Protein AF-A0AA51MJL5-F1 (afdb_monomer_lite)

Foldseek 3Di:
DPDWCFLVNLQVVCVVVVHDSDQPCQQQEVLQLVLQCVLAPVPPPDDDSVVCVVVRHPPVNHQYADDDHWDWDDDPQFKIKIAQHQQCCQEPVVNRHPHHRTSAHIWMDGPVHRDIGGDDGDHCVVGPSSVVVVCVLQVPVPLPPCPLFDPVLCVLQVVCSNVLVLLSNLLSLQVVLQVLLCVLQVPPDPDHALRSLCCCLNPPHPSFPDDNVVSVVSSCVRNVLCVPPVVVSPPVPDRDDPVRSVVSNVVSRVSSVVSNPTDD

Secondary structure (DSSP, 8-state):
-PPP-BHHHHHHHHHHTT--SS-TTTTTBHHHHHHHHHHHTTTSTT--HHHHHHHHS-GGG-B---SSPPEEEEETTTEEEEES--TTHHHH-TTS-SSTTB-EEEEEEETTEEEEEEEEE--GGG-HHHHHHHHHHHS-S----GGGS-HHHHHHHHHHHHTT-HHHHHHHHHHHHHHHHHHHHT--S---HHHHHHHHHSTT--S----HHHHHHHHHHHHHHIIIIIHHHHSSSSPPPHHHHHHHHHHHHHHHHHHHHS--

Structure (mmCIF, N/CA/C/O backbone):
data_AF-A0AA51MJL5-F1
#
_entry.id   AF-A0AA51MJL5-F1
#
loop_
_atom_site.group_PDB
_atom_site.id
_atom_site.type_symbol
_atom_site.label_atom_id
_atom_site.label_alt_id
_atom_site.label_comp_id
_atom_site.label_asym_id
_atom_site.label_entity_id
_atom_site.label_seq_id
_atom_site.pdbx_PDB_ins_code
_atom_site.Cartn_x
_atom_site.Cartn_y
_atom_site.Cartn_z
_atom_site.occupancy
_atom_site.B_iso_or_equiv
_atom_site.auth_seq_id
_atom_site.auth_comp_id
_atom_site.auth_asym_id
_atom_site.auth_atom_id
_atom_site.pdbx_PDB_model_num
ATOM 1 N N . MET A 1 1 ? 16.034 15.561 -30.419 1.00 50.50 1 MET A N 1
ATOM 2 C CA . MET A 1 1 ? 16.783 14.301 -30.245 1.00 50.50 1 MET A CA 1
ATOM 3 C C . MET A 1 1 ? 16.788 14.037 -28.760 1.00 50.50 1 MET A C 1
ATOM 5 O O . MET A 1 1 ? 17.249 14.911 -28.041 1.00 50.50 1 MET A O 1
ATOM 9 N N . ASP A 1 2 ? 16.203 12.931 -28.308 1.00 62.38 2 ASP A N 1
ATOM 10 C CA . ASP A 1 2 ? 16.299 12.555 -26.896 1.00 62.38 2 ASP A CA 1
ATOM 11 C C . ASP A 1 2 ? 17.759 12.232 -26.568 1.00 62.38 2 ASP A C 1
ATOM 13 O O . ASP A 1 2 ? 18.422 11.514 -27.325 1.00 62.38 2 ASP A O 1
ATOM 17 N N . ASP A 1 3 ? 18.261 12.776 -25.461 1.00 81.50 3 ASP A N 1
ATOM 18 C CA . ASP A 1 3 ? 19.619 12.504 -25.004 1.00 81.50 3 ASP A CA 1
ATOM 19 C C . ASP A 1 3 ? 19.789 11.011 -24.712 1.00 81.50 3 ASP A C 1
ATOM 21 O O . ASP A 1 3 ? 18.930 10.361 -24.107 1.00 81.50 3 ASP A O 1
ATOM 25 N N . LYS A 1 4 ? 20.926 10.455 -25.141 1.00 91.50 4 LYS A N 1
ATOM 26 C CA . LYS A 1 4 ? 21.270 9.060 -24.862 1.00 91.50 4 LYS A CA 1
ATOM 27 C C . LYS A 1 4 ? 21.335 8.851 -23.351 1.00 91.50 4 LYS A C 1
ATOM 29 O O . LYS A 1 4 ? 22.059 9.556 -22.654 1.00 91.50 4 LYS A O 1
ATOM 34 N N . ILE A 1 5 ? 20.622 7.843 -22.857 1.00 95.31 5 ILE A N 1
ATOM 35 C CA . ILE A 1 5 ? 20.675 7.450 -21.446 1.00 95.31 5 ILE A CA 1
ATOM 36 C C . ILE A 1 5 ? 21.540 6.196 -21.342 1.00 95.31 5 ILE A C 1
ATOM 38 O O . ILE A 1 5 ? 21.055 5.088 -21.571 1.00 95.31 5 ILE A O 1
ATOM 42 N N . ASP A 1 6 ? 22.826 6.381 -21.053 1.00 95.62 6 ASP A N 1
ATOM 43 C CA . ASP A 1 6 ? 23.726 5.291 -20.670 1.00 95.62 6 ASP A CA 1
ATOM 44 C C . ASP A 1 6 ? 23.588 4.939 -19.177 1.00 95.62 6 ASP A C 1
ATOM 46 O O . ASP A 1 6 ? 22.805 5.562 -18.457 1.00 95.62 6 ASP A O 1
ATOM 50 N N . LEU A 1 7 ? 24.335 3.941 -18.697 1.00 95.50 7 LEU A N 1
ATOM 51 C CA . LEU A 1 7 ? 24.283 3.505 -17.296 1.00 95.50 7 LEU A CA 1
ATOM 52 C C . LEU A 1 7 ? 24.584 4.636 -16.296 1.00 95.50 7 LEU A C 1
ATOM 54 O O . LEU A 1 7 ? 23.899 4.755 -15.279 1.00 95.50 7 LEU A O 1
ATOM 58 N N . ASN A 1 8 ? 25.576 5.482 -16.579 1.00 96.62 8 ASN A N 1
ATOM 59 C CA . ASN A 1 8 ? 25.950 6.578 -15.685 1.00 96.62 8 ASN A CA 1
ATOM 60 C C . ASN A 1 8 ? 24.827 7.613 -15.614 1.00 96.62 8 ASN A C 1
ATOM 62 O O . ASN A 1 8 ? 24.416 8.014 -14.522 1.00 96.62 8 ASN A O 1
ATOM 66 N N . LYS A 1 9 ? 24.281 7.995 -16.775 1.00 97.38 9 LYS A N 1
ATOM 67 C CA . LYS A 1 9 ? 23.165 8.935 -16.852 1.00 97.38 9 LYS A CA 1
ATOM 68 C C . LYS A 1 9 ? 21.909 8.368 -16.200 1.00 97.38 9 LYS A C 1
ATOM 70 O O . LYS A 1 9 ? 21.181 9.095 -15.529 1.00 97.38 9 LYS A O 1
ATOM 75 N N . TYR A 1 10 ? 21.673 7.068 -16.350 1.00 97.38 10 TYR A N 1
ATOM 76 C CA . TYR A 1 10 ? 20.573 6.359 -15.706 1.00 97.38 10 TYR A CA 1
ATOM 77 C C . TYR A 1 10 ? 20.642 6.475 -14.181 1.00 97.38 10 TYR A C 1
ATOM 79 O O . TYR A 1 10 ? 19.692 6.921 -13.542 1.00 97.38 10 TYR A O 1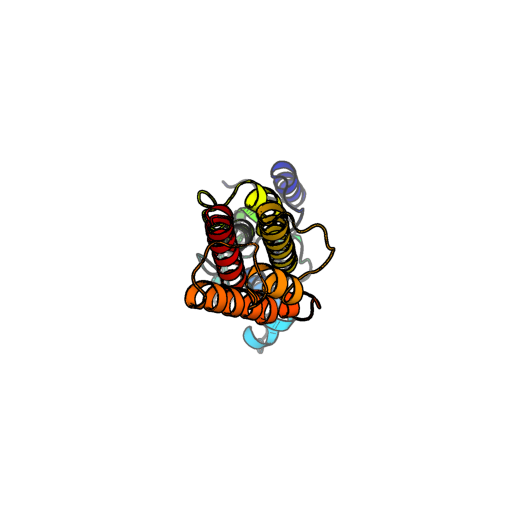
ATOM 87 N N . GLN A 1 11 ? 21.800 6.146 -13.604 1.00 97.25 11 GLN A N 1
ATOM 88 C CA . GLN A 1 11 ? 22.028 6.221 -12.162 1.00 97.25 11 GLN A CA 1
ATOM 89 C C . GLN A 1 11 ? 21.986 7.661 -11.636 1.00 97.25 11 GLN A C 1
ATOM 91 O O . GLN A 1 11 ? 21.524 7.894 -10.517 1.00 97.25 11 GLN A O 1
ATOM 96 N N . GLU A 1 12 ? 22.438 8.636 -12.431 1.00 97.62 12 GLU A N 1
ATOM 97 C CA . GLU A 1 12 ? 22.302 10.059 -12.111 1.00 97.62 12 GLU A CA 1
ATOM 98 C C . GLU A 1 12 ? 20.823 10.463 -12.009 1.00 97.62 12 GLU A C 1
ATOM 100 O O . GLU A 1 12 ? 20.434 11.099 -11.030 1.00 97.62 12 GLU A O 1
ATOM 105 N N . ILE A 1 13 ? 19.978 10.038 -12.960 1.00 97.31 13 ILE A N 1
ATOM 106 C CA . ILE A 1 13 ? 18.527 10.287 -12.916 1.00 97.31 13 ILE A CA 1
ATOM 107 C C . ILE A 1 13 ? 17.913 9.682 -11.648 1.00 97.31 13 ILE A C 1
ATOM 109 O O . ILE A 1 13 ? 17.133 10.366 -10.979 1.00 97.31 13 ILE A O 1
ATOM 113 N N . SER A 1 14 ? 18.267 8.439 -11.295 1.00 97.12 14 SER A N 1
ATOM 114 C CA . SER A 1 14 ? 17.807 7.813 -10.050 1.00 97.12 14 SER A CA 1
ATOM 115 C C . SER A 1 14 ? 18.196 8.636 -8.826 1.00 97.12 14 SER A C 1
ATOM 117 O O . SER A 1 14 ? 17.336 8.988 -8.020 1.00 97.12 14 SER A O 1
ATOM 119 N N . ARG A 1 15 ? 19.475 9.010 -8.713 1.00 97.50 15 ARG A N 1
ATOM 120 C CA . ARG A 1 15 ? 20.001 9.763 -7.567 1.00 97.50 15 ARG A CA 1
ATOM 121 C C . ARG A 1 15 ? 19.330 11.125 -7.420 1.00 97.50 15 ARG A C 1
ATOM 123 O O . ARG A 1 15 ? 18.864 11.452 -6.333 1.00 97.50 15 ARG A O 1
ATOM 130 N N . THR A 1 16 ? 19.232 11.889 -8.506 1.00 97.50 16 THR A N 1
ATOM 131 C CA . THR A 1 16 ? 18.625 13.229 -8.501 1.00 97.50 16 THR A CA 1
ATOM 132 C C . THR A 1 16 ? 17.145 13.191 -8.127 1.00 97.50 16 THR A C 1
ATOM 134 O O . THR A 1 16 ? 16.645 14.122 -7.502 1.00 97.50 16 THR A O 1
ATOM 137 N N . LYS A 1 17 ? 16.433 12.110 -8.468 1.00 96.12 17 LYS A N 1
ATOM 138 C CA . LYS A 1 17 ? 15.015 11.934 -8.123 1.00 96.12 17 LYS A CA 1
ATOM 139 C C . LYS A 1 17 ? 14.779 11.229 -6.780 1.00 96.12 17 LYS A C 1
ATOM 141 O O . LYS A 1 17 ? 13.623 11.002 -6.437 1.00 96.12 17 LYS A O 1
ATOM 146 N N . GLY A 1 18 ? 15.827 10.849 -6.043 1.00 94.75 18 GLY A N 1
ATOM 147 C CA . GLY A 1 18 ? 15.688 10.058 -4.813 1.00 94.75 18 GLY A CA 1
ATOM 148 C C . GLY A 1 18 ? 15.082 8.668 -5.051 1.00 94.75 18 GLY A C 1
ATOM 149 O O . GLY A 1 18 ? 14.357 8.151 -4.207 1.00 94.75 18 GLY A O 1
ATOM 150 N N . LEU A 1 19 ? 15.331 8.086 -6.223 1.00 95.56 19 LEU A N 1
ATOM 151 C CA . LEU A 1 19 ? 14.813 6.788 -6.650 1.00 95.56 19 LEU A CA 1
ATOM 152 C C . LEU A 1 19 ? 15.873 5.686 -6.496 1.00 95.56 19 LEU A C 1
ATOM 154 O O . LEU A 1 19 ? 17.072 5.981 -6.505 1.00 95.56 19 LEU A O 1
ATOM 158 N N . PRO A 1 20 ? 15.463 4.405 -6.410 1.00 95.88 20 PRO A N 1
ATOM 159 C CA . PRO A 1 20 ? 16.407 3.292 -6.421 1.00 95.88 20 PRO A CA 1
ATOM 160 C C . PRO A 1 20 ? 17.226 3.249 -7.72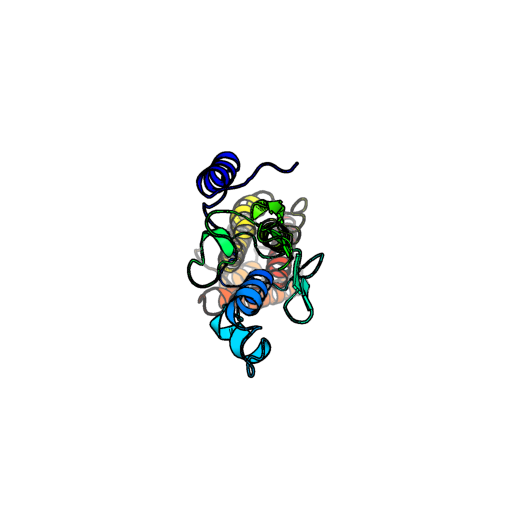7 1.00 95.88 20 PRO A C 1
ATOM 162 O O . PRO A 1 20 ? 16.783 3.755 -8.764 1.00 95.88 20 PRO A O 1
ATOM 165 N N . PRO A 1 21 ? 18.423 2.632 -7.706 1.00 96.19 21 PRO A N 1
ATOM 166 C CA . PRO A 1 21 ? 19.303 2.552 -8.877 1.00 96.19 21 PRO A CA 1
ATOM 167 C C . PRO A 1 21 ? 18.751 1.662 -10.004 1.00 96.19 21 PRO A C 1
ATOM 169 O O . PRO A 1 21 ? 19.213 1.769 -11.136 1.00 96.19 21 PRO A O 1
ATOM 172 N N . ILE A 1 22 ? 17.780 0.802 -9.688 1.00 96.94 22 ILE A N 1
ATOM 173 C CA . ILE A 1 22 ? 17.056 -0.085 -10.607 1.00 96.94 22 ILE A CA 1
ATOM 174 C C . ILE A 1 22 ? 15.560 -0.052 -10.279 1.00 96.94 22 ILE A C 1
ATOM 176 O O . ILE A 1 22 ? 15.168 0.291 -9.160 1.00 96.94 22 ILE A O 1
ATOM 180 N N . CYS A 1 23 ? 14.721 -0.433 -11.235 1.00 97.38 23 CYS A N 1
ATOM 181 C CA . CYS A 1 23 ? 13.279 -0.456 -11.086 1.00 97.38 23 CYS A CA 1
ATOM 182 C C . CYS A 1 23 ? 12.868 -1.462 -9.996 1.00 97.38 23 CYS A C 1
ATOM 184 O O . CYS A 1 23 ? 13.191 -2.647 -10.095 1.00 97.38 23 CYS A O 1
ATOM 186 N N . PRO A 1 24 ? 12.094 -1.048 -8.977 1.00 95.69 24 PRO A N 1
ATOM 187 C CA . PRO A 1 24 ? 11.735 -1.928 -7.863 1.00 95.69 24 PRO A CA 1
ATOM 188 C C . PRO A 1 24 ? 10.722 -3.016 -8.244 1.00 95.69 24 PRO A C 1
ATOM 190 O O . PRO A 1 24 ? 10.506 -3.943 -7.473 1.00 95.69 24 PRO A O 1
ATOM 193 N N . ILE A 1 25 ? 10.099 -2.910 -9.423 1.00 96.12 25 ILE A N 1
ATOM 194 C CA . ILE A 1 25 ? 9.116 -3.882 -9.920 1.00 96.12 25 ILE A CA 1
ATOM 195 C C . ILE A 1 25 ? 9.674 -4.829 -10.983 1.00 96.12 25 ILE A C 1
ATOM 197 O O . ILE A 1 25 ? 8.925 -5.549 -11.640 1.00 96.12 25 ILE A O 1
ATOM 201 N N . ARG A 1 26 ? 10.993 -4.817 -11.187 1.00 95.12 26 ARG A N 1
ATOM 202 C CA . ARG A 1 26 ? 11.677 -5.519 -12.280 1.00 95.12 26 ARG A CA 1
ATOM 203 C C . ARG A 1 26 ? 11.372 -7.020 -12.331 1.00 95.12 26 ARG A C 1
ATOM 205 O O . ARG A 1 26 ? 11.176 -7.564 -13.420 1.00 95.12 26 ARG A O 1
ATOM 212 N N . ASP A 1 27 ? 11.292 -7.667 -11.173 1.00 93.56 27 ASP A N 1
ATOM 213 C CA . ASP A 1 27 ? 11.139 -9.123 -11.064 1.00 93.56 27 ASP A CA 1
ATOM 214 C C . ASP A 1 27 ? 9.687 -9.600 -11.152 1.00 93.56 27 ASP A C 1
ATOM 216 O O . ASP A 1 27 ? 9.431 -10.797 -11.157 1.00 93.56 27 ASP A O 1
ATOM 220 N N . PHE A 1 28 ? 8.726 -8.683 -11.254 1.00 95.25 28 PHE A N 1
ATOM 221 C CA . PHE A 1 28 ? 7.301 -9.002 -11.386 1.00 95.25 28 PHE A CA 1
ATOM 222 C C . PHE A 1 28 ? 6.586 -8.142 -12.443 1.00 95.25 28 PHE A C 1
ATOM 224 O O . PHE A 1 28 ? 5.362 -8.151 -12.541 1.00 95.25 28 PHE A O 1
ATOM 231 N N . CYS A 1 29 ? 7.336 -7.416 -13.279 1.00 96.88 29 CYS A N 1
ATOM 232 C CA . CYS A 1 29 ? 6.798 -6.571 -14.345 1.00 96.88 29 CYS A CA 1
ATOM 233 C C . CYS A 1 29 ? 6.641 -7.342 -15.663 1.00 96.88 29 CYS A C 1
ATOM 235 O O . CYS A 1 29 ? 7.620 -7.787 -16.274 1.00 96.88 29 CYS A O 1
ATOM 237 N N . GLN A 1 30 ? 5.406 -7.425 -16.162 1.00 96.00 30 GLN A N 1
ATOM 238 C CA . GLN A 1 30 ? 5.091 -8.141 -17.396 1.00 96.00 30 GLN A CA 1
ATOM 239 C C . GLN A 1 30 ? 5.790 -7.553 -18.632 1.00 96.00 30 GLN A C 1
ATOM 241 O O . GLN A 1 30 ? 6.267 -8.309 -19.479 1.00 96.00 30 GLN A O 1
ATOM 246 N N . ARG A 1 31 ? 5.920 -6.222 -18.739 1.00 96.56 31 ARG A N 1
ATOM 247 C CA . ARG A 1 31 ? 6.615 -5.574 -19.869 1.00 96.56 31 ARG A CA 1
ATOM 248 C C . ARG A 1 31 ? 8.080 -6.000 -19.957 1.00 96.56 31 ARG A C 1
ATOM 250 O O . ARG A 1 31 ? 8.577 -6.275 -21.051 1.00 96.56 31 ARG A O 1
ATOM 257 N N . ARG A 1 32 ? 8.776 -6.106 -18.816 1.00 95.81 32 ARG A N 1
ATOM 258 C CA . ARG A 1 32 ? 10.144 -6.649 -18.783 1.00 95.81 32 ARG A CA 1
ATOM 259 C C . ARG A 1 32 ? 10.160 -8.105 -19.231 1.00 95.81 32 ARG A C 1
ATOM 261 O O . ARG A 1 32 ? 10.969 -8.441 -20.090 1.00 95.81 32 ARG A O 1
ATOM 268 N N . ALA A 1 33 ? 9.249 -8.935 -18.720 1.00 95.06 33 ALA A N 1
ATOM 269 C CA . ALA A 1 33 ? 9.143 -10.334 -19.133 1.00 95.06 33 ALA A CA 1
ATOM 270 C C . ALA A 1 33 ? 8.934 -10.475 -20.651 1.00 95.06 33 ALA A C 1
ATOM 272 O O . ALA A 1 33 ? 9.626 -11.261 -21.292 1.00 95.06 33 ALA A O 1
ATOM 273 N N . LYS A 1 34 ? 8.033 -9.685 -21.252 1.00 94.50 34 LYS A N 1
ATOM 274 C CA . LYS A 1 34 ? 7.824 -9.664 -22.711 1.00 94.50 34 LYS A CA 1
ATOM 275 C C . LYS A 1 34 ? 9.071 -9.207 -23.463 1.00 94.50 34 LYS A C 1
ATOM 277 O O . LYS A 1 34 ? 9.450 -9.832 -24.447 1.00 94.50 34 LYS A O 1
ATOM 282 N N . THR A 1 35 ? 9.738 -8.160 -22.979 1.00 94.56 35 THR A N 1
ATOM 283 C CA . THR A 1 35 ? 10.979 -7.660 -23.590 1.00 94.56 35 THR A CA 1
ATOM 284 C C . THR A 1 35 ? 12.062 -8.747 -23.590 1.00 94.56 35 THR A C 1
ATOM 286 O O . THR A 1 35 ? 12.618 -9.051 -24.642 1.00 94.56 35 THR A O 1
ATOM 289 N N . LEU A 1 36 ? 12.294 -9.408 -22.447 1.00 92.88 36 LEU A N 1
ATOM 290 C CA . LEU A 1 36 ? 13.214 -10.547 -22.329 1.00 92.88 36 LEU A CA 1
ATOM 291 C C . LEU A 1 36 ? 12.820 -11.697 -23.257 1.00 92.88 36 LEU A C 1
ATOM 293 O O . LEU A 1 36 ? 13.671 -12.253 -23.953 1.00 92.88 36 LEU A O 1
ATOM 297 N N . PHE A 1 37 ? 11.527 -12.035 -23.296 1.00 91.88 37 PHE A N 1
ATOM 298 C CA . PHE A 1 37 ? 11.003 -13.067 -24.180 1.00 91.88 37 PHE A CA 1
ATOM 299 C C . PHE A 1 37 ? 11.333 -12.773 -25.644 1.00 91.88 37 PHE A C 1
ATOM 301 O O . PHE A 1 37 ? 11.890 -13.619 -26.342 1.00 91.88 37 PHE A O 1
ATOM 308 N N . HIS A 1 38 ? 11.055 -11.560 -26.110 1.00 89.50 38 HIS A N 1
ATOM 309 C CA . HIS A 1 38 ? 11.259 -11.217 -27.509 1.00 89.50 38 HIS A CA 1
ATOM 310 C C . HIS A 1 38 ? 12.727 -11.036 -27.891 1.00 89.50 38 HIS A C 1
ATOM 312 O O . HIS A 1 38 ? 13.108 -11.454 -28.981 1.00 89.50 38 HIS A O 1
ATOM 318 N N . PHE A 1 39 ? 13.563 -10.493 -27.005 1.00 88.81 39 PHE A N 1
ATOM 319 C CA . PHE A 1 39 ? 14.989 -10.311 -27.296 1.00 88.81 39 PHE A CA 1
ATOM 320 C C . PHE A 1 39 ? 15.772 -11.630 -27.294 1.00 88.81 39 PHE A C 1
ATOM 322 O O . PHE A 1 39 ? 16.806 -11.732 -27.947 1.00 88.81 39 PHE A O 1
ATOM 329 N N . THR A 1 40 ? 15.259 -12.657 -26.615 1.00 82.94 40 THR A N 1
ATOM 330 C CA . THR A 1 40 ? 15.995 -13.912 -26.391 1.00 82.94 40 THR A CA 1
ATOM 331 C C . THR A 1 40 ? 15.378 -15.097 -27.117 1.00 82.94 40 THR A C 1
ATOM 333 O O . THR A 1 40 ? 16.059 -15.897 -27.754 1.00 82.94 40 THR A O 1
ATOM 336 N N . TYR A 1 41 ? 14.064 -15.244 -26.984 1.00 76.38 41 TYR A N 1
ATOM 337 C CA . TYR A 1 41 ? 13.372 -16.511 -27.178 1.00 76.38 41 TYR A CA 1
ATOM 338 C C . TYR A 1 41 ? 12.504 -16.517 -28.438 1.00 76.38 41 TYR A C 1
ATOM 340 O O . TYR A 1 41 ? 12.313 -17.586 -29.019 1.00 76.38 41 TYR A O 1
ATOM 348 N N . ALA A 1 42 ? 12.041 -15.353 -28.911 1.00 66.38 42 ALA A N 1
ATOM 349 C CA . ALA A 1 42 ? 11.138 -15.243 -30.064 1.00 66.38 42 ALA A CA 1
ATOM 350 C C . ALA A 1 42 ? 11.724 -15.752 -31.395 1.00 66.38 42 ALA A C 1
ATOM 352 O O . ALA A 1 42 ? 10.984 -15.975 -32.349 1.00 66.38 42 ALA A O 1
ATOM 353 N N . HIS A 1 43 ? 13.040 -15.961 -31.480 1.00 66.19 43 HIS A N 1
ATOM 354 C CA . HIS A 1 43 ? 13.694 -16.525 -32.666 1.00 66.19 43 HIS A CA 1
ATOM 355 C C . HIS A 1 43 ? 13.852 -18.051 -32.628 1.00 66.19 43 HIS A C 1
ATOM 357 O O . HIS A 1 43 ? 14.295 -18.650 -33.609 1.00 66.19 43 HIS A O 1
ATOM 363 N N . THR A 1 44 ? 13.493 -18.694 -31.519 1.00 68.00 44 THR A N 1
ATOM 364 C CA . THR A 1 44 ? 13.555 -20.153 -31.382 1.00 68.00 44 THR A CA 1
ATOM 365 C C . THR A 1 44 ? 12.187 -20.767 -31.686 1.00 68.00 44 THR A C 1
ATOM 367 O O . THR A 1 44 ? 11.150 -20.225 -31.314 1.00 68.00 44 THR A O 1
ATOM 370 N N . LYS A 1 45 ? 12.171 -21.897 -32.402 1.00 59.03 45 LYS A N 1
ATOM 371 C CA . LYS A 1 45 ? 10.965 -22.431 -33.062 1.00 59.03 45 LYS A CA 1
ATOM 372 C C . LYS A 1 45 ? 9.846 -22.934 -32.128 1.00 59.03 45 LYS A C 1
ATOM 374 O O . LYS A 1 45 ? 8.782 -23.244 -32.642 1.00 59.03 45 LYS A O 1
ATOM 379 N N . ASN A 1 46 ? 10.056 -22.994 -30.808 1.00 62.50 46 ASN A N 1
ATOM 380 C CA . ASN A 1 46 ? 9.160 -23.684 -29.864 1.00 62.50 46 ASN A CA 1
ATOM 381 C C . ASN A 1 46 ? 8.798 -22.885 -28.599 1.00 62.50 46 ASN A C 1
ATOM 383 O O . ASN A 1 46 ? 8.344 -23.473 -27.623 1.00 62.50 46 ASN A O 1
ATOM 387 N N . ASN A 1 47 ? 8.994 -21.566 -28.572 1.00 70.44 47 ASN A N 1
ATOM 388 C CA . ASN A 1 47 ? 8.803 -20.821 -27.329 1.00 70.44 47 ASN A CA 1
ATOM 389 C C . ASN A 1 47 ? 7.425 -20.164 -27.241 1.00 70.44 47 ASN A C 1
ATOM 391 O O . ASN A 1 47 ? 7.095 -19.259 -28.004 1.00 70.44 47 ASN A O 1
ATOM 395 N N . ASN A 1 48 ? 6.647 -20.610 -26.258 1.00 82.38 48 ASN A N 1
ATOM 396 C CA . ASN A 1 48 ? 5.385 -20.015 -25.847 1.00 82.38 48 ASN A CA 1
ATOM 397 C C . ASN A 1 48 ? 5.634 -19.062 -24.669 1.00 82.38 48 ASN A C 1
ATOM 399 O O . ASN A 1 48 ? 6.158 -19.472 -23.632 1.00 82.38 48 ASN A O 1
ATOM 403 N N . TYR A 1 49 ? 5.251 -17.789 -24.808 1.00 85.69 49 TYR A N 1
ATOM 404 C CA . TYR A 1 49 ? 5.404 -16.802 -23.734 1.00 85.69 49 TYR A CA 1
ATOM 405 C C . TYR A 1 49 ? 4.714 -17.251 -22.440 1.00 85.69 49 TYR A C 1
ATOM 407 O O . TYR A 1 49 ? 5.290 -17.108 -21.364 1.00 85.69 49 TYR A O 1
ATOM 415 N N . ALA A 1 50 ? 3.524 -17.853 -22.543 1.00 85.44 50 ALA A N 1
ATOM 416 C CA . ALA A 1 50 ? 2.752 -18.291 -21.382 1.00 85.44 50 ALA A CA 1
ATOM 417 C C . ALA A 1 50 ? 3.488 -19.354 -20.546 1.00 85.44 50 ALA A C 1
ATOM 419 O O . ALA A 1 50 ? 3.362 -19.376 -19.326 1.00 85.44 50 ALA A O 1
ATOM 420 N N . GLU A 1 51 ? 4.302 -20.200 -21.182 1.00 84.00 51 GLU A N 1
ATOM 421 C CA . GLU A 1 51 ? 5.078 -21.250 -20.507 1.00 84.00 51 GLU A CA 1
ATOM 422 C C . GLU A 1 51 ? 6.364 -20.720 -19.858 1.00 84.00 51 GLU A C 1
ATOM 424 O O . GLU A 1 51 ? 6.902 -21.330 -18.931 1.00 84.00 51 GLU A O 1
ATOM 429 N N . LEU A 1 52 ? 6.877 -19.585 -20.344 1.00 85.19 52 LEU A N 1
ATOM 430 C CA . LEU A 1 52 ? 8.119 -18.980 -19.862 1.00 85.19 52 LEU A CA 1
ATOM 431 C C . LEU A 1 52 ? 7.889 -17.825 -18.886 1.00 85.19 52 LEU A C 1
ATOM 433 O O . LEU A 1 52 ? 8.807 -17.500 -18.138 1.00 85.19 52 LEU A O 1
ATOM 437 N N . GLU A 1 53 ? 6.694 -17.229 -18.845 1.00 87.75 53 GLU A N 1
ATOM 438 C CA . GLU A 1 53 ? 6.400 -16.060 -18.004 1.00 87.75 53 GLU A CA 1
ATOM 439 C C . GLU A 1 53 ? 6.781 -16.303 -16.534 1.00 87.75 53 GLU A C 1
ATOM 441 O O . GLU A 1 53 ? 7.518 -15.504 -15.961 1.00 87.75 53 GLU A O 1
ATOM 446 N N . GLY A 1 54 ? 6.407 -17.451 -15.957 1.00 86.38 54 GLY A N 1
ATOM 447 C CA . GLY A 1 54 ? 6.742 -17.795 -14.567 1.00 86.38 54 GLY A CA 1
ATOM 448 C C . GLY A 1 54 ? 8.215 -18.107 -14.290 1.00 86.38 54 GLY A C 1
ATOM 449 O O . GLY A 1 54 ? 8.606 -18.207 -13.132 1.00 86.38 54 GLY A O 1
ATOM 450 N N . LYS A 1 55 ? 9.047 -18.247 -15.330 1.00 88.06 55 LYS A N 1
ATOM 451 C CA . LYS A 1 55 ? 10.513 -18.325 -15.196 1.00 88.06 55 LYS A CA 1
ATOM 452 C C . LYS A 1 55 ? 11.174 -16.951 -15.298 1.00 88.06 55 LYS A C 1
ATOM 454 O O . LYS A 1 55 ? 12.317 -16.796 -14.883 1.00 88.06 55 LYS A O 1
ATOM 459 N N . LEU A 1 56 ? 10.485 -15.983 -15.902 1.00 87.00 56 LEU A N 1
ATOM 460 C CA . LEU A 1 56 ? 10.995 -14.634 -16.143 1.00 87.00 56 LEU A CA 1
ATOM 461 C C . LEU A 1 56 ? 10.622 -13.668 -15.018 1.00 87.00 56 LEU A C 1
ATOM 463 O O . LEU A 1 56 ? 11.367 -12.719 -14.773 1.00 87.00 56 LEU A O 1
ATOM 467 N N . ILE A 1 57 ? 9.477 -13.896 -14.370 1.00 90.56 57 ILE A N 1
ATOM 468 C CA . ILE A 1 57 ? 8.949 -13.054 -13.298 1.00 90.56 57 ILE A CA 1
ATOM 469 C C . ILE A 1 57 ? 8.222 -13.862 -12.215 1.00 90.56 57 ILE A C 1
ATOM 471 O O . ILE A 1 57 ? 7.683 -14.938 -12.472 1.00 90.56 57 ILE A O 1
ATOM 475 N N . ASP A 1 58 ? 8.138 -13.294 -11.012 1.00 88.81 58 ASP A N 1
ATOM 476 C CA . ASP A 1 58 ? 7.245 -13.752 -9.948 1.00 88.81 58 ASP A CA 1
ATOM 477 C C . ASP A 1 58 ? 5.786 -13.432 -10.316 1.00 88.81 58 ASP A C 1
ATOM 479 O O . ASP A 1 58 ? 5.326 -12.288 -10.249 1.00 88.81 58 ASP A O 1
ATOM 483 N N . THR A 1 59 ? 5.041 -14.466 -10.712 1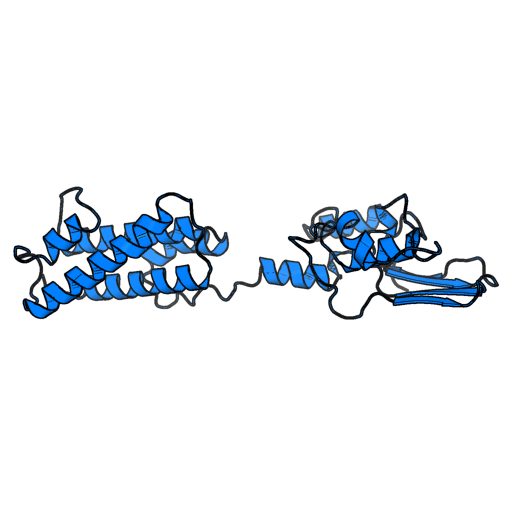.00 87.69 59 THR A N 1
ATOM 484 C CA . THR A 1 59 ? 3.632 -14.327 -11.109 1.00 87.69 59 THR A CA 1
ATOM 485 C C . THR A 1 59 ? 2.690 -14.005 -9.950 1.00 87.69 59 THR A C 1
ATOM 487 O O . THR A 1 59 ? 1.604 -13.482 -10.196 1.00 87.69 59 THR A O 1
ATOM 490 N N . THR A 1 60 ? 3.092 -14.235 -8.696 1.00 85.06 60 THR A N 1
ATOM 491 C CA . THR A 1 60 ? 2.239 -13.964 -7.525 1.00 85.06 60 THR A CA 1
ATOM 492 C C . THR A 1 60 ? 2.102 -12.470 -7.232 1.00 85.06 60 THR A C 1
ATOM 494 O O . THR A 1 60 ? 1.112 -12.039 -6.646 1.00 85.06 60 THR A O 1
ATOM 497 N N . LYS A 1 61 ? 3.073 -11.666 -7.686 1.00 84.94 61 LYS A N 1
ATOM 498 C CA . LYS A 1 61 ? 3.119 -10.201 -7.530 1.00 84.94 61 LYS A CA 1
ATOM 499 C C . LYS A 1 61 ? 2.996 -9.466 -8.864 1.00 84.94 61 LYS A C 1
ATOM 501 O O . LYS A 1 61 ? 3.346 -8.291 -8.959 1.00 84.94 61 LYS A O 1
ATOM 506 N N . LYS A 1 62 ? 2.548 -10.169 -9.905 1.00 90.88 62 LYS A N 1
ATOM 507 C CA . LYS A 1 62 ? 2.582 -9.704 -11.290 1.00 90.88 62 LYS A CA 1
ATOM 508 C C . LYS A 1 62 ? 1.925 -8.334 -11.455 1.00 90.88 62 LYS A C 1
ATOM 510 O O . LYS A 1 62 ? 0.753 -8.145 -11.142 1.00 90.88 62 LYS A O 1
ATOM 515 N N . ILE A 1 63 ? 2.667 -7.417 -12.064 1.00 91.62 63 ILE A N 1
ATOM 516 C CA . ILE A 1 63 ? 2.140 -6.171 -12.614 1.00 91.62 63 ILE A CA 1
ATOM 517 C C . ILE A 1 63 ? 1.951 -6.371 -14.108 1.00 91.62 63 ILE A C 1
ATOM 519 O O . ILE A 1 63 ? 2.916 -6.584 -14.850 1.00 91.62 63 ILE A O 1
ATOM 523 N N . ASN A 1 64 ? 0.689 -6.319 -14.528 1.00 93.75 64 ASN A N 1
ATOM 524 C CA . ASN A 1 64 ? 0.326 -6.395 -15.934 1.00 93.75 64 ASN A CA 1
ATOM 525 C C . ASN A 1 64 ? 0.855 -5.177 -16.691 1.00 93.75 64 ASN A C 1
ATOM 527 O O . ASN A 1 64 ? 0.992 -4.086 -16.141 1.00 93.75 64 ASN A O 1
ATOM 531 N N . GLU A 1 65 ? 1.142 -5.387 -17.969 1.00 93.88 65 GLU A N 1
ATOM 532 C CA . GLU A 1 65 ? 1.509 -4.307 -18.873 1.00 93.88 65 GLU A CA 1
ATOM 533 C C . GLU A 1 65 ? 0.376 -3.271 -18.965 1.00 93.88 65 GLU A C 1
ATOM 535 O O . GLU A 1 65 ? -0.799 -3.628 -19.068 1.00 93.88 65 GLU A O 1
ATOM 540 N N . ALA A 1 66 ? 0.737 -1.990 -18.928 1.00 91.50 66 ALA A N 1
ATOM 541 C CA . ALA A 1 66 ? -0.184 -0.862 -18.894 1.00 91.50 66 ALA A CA 1
ATOM 542 C C . ALA A 1 66 ? 0.213 0.221 -19.909 1.00 91.50 66 ALA A C 1
ATOM 544 O O . ALA A 1 66 ? 1.390 0.440 -20.198 1.00 91.50 66 ALA A O 1
ATOM 545 N N . GLY A 1 67 ? -0.778 0.948 -20.433 1.00 92.25 67 GLY A N 1
ATOM 546 C CA . GLY A 1 67 ? -0.571 1.927 -21.504 1.00 92.25 67 GLY A CA 1
ATOM 547 C C . GLY A 1 67 ? -0.345 1.254 -22.860 1.00 92.25 67 GLY A C 1
ATOM 548 O O . GLY A 1 67 ? -0.985 0.252 -23.170 1.00 92.25 67 GLY A O 1
ATOM 549 N N . THR A 1 68 ? 0.548 1.808 -23.683 1.00 91.50 68 THR A N 1
ATOM 550 C CA . THR A 1 68 ? 0.854 1.232 -25.001 1.00 91.50 68 THR A CA 1
ATOM 551 C C . THR A 1 68 ? 1.621 -0.085 -24.837 1.00 91.50 68 THR A C 1
ATOM 553 O O . THR A 1 68 ? 2.642 -0.103 -24.135 1.00 91.50 68 THR A O 1
ATOM 556 N N . PRO A 1 69 ? 1.170 -1.189 -25.453 1.00 92.88 69 PRO A N 1
ATOM 557 C CA . PRO A 1 69 ? 1.830 -2.479 -25.306 1.00 92.88 69 PRO A CA 1
ATOM 558 C C . PRO A 1 69 ? 3.238 -2.467 -25.907 1.00 92.88 69 PRO A C 1
ATOM 560 O O . PRO A 1 69 ? 3.594 -1.614 -26.727 1.00 92.88 69 PRO A O 1
ATOM 563 N N . PHE A 1 70 ? 4.059 -3.411 -25.463 1.00 92.62 70 PHE A N 1
ATOM 564 C CA . PHE A 1 70 ? 5.288 -3.773 -26.141 1.00 92.62 70 PHE A CA 1
ATOM 565 C C . PHE A 1 70 ? 4.961 -4.346 -27.519 1.00 92.62 70 PHE A C 1
ATOM 567 O O . PHE A 1 70 ? 4.184 -5.295 -27.645 1.00 92.62 70 PHE A O 1
ATOM 574 N N . GLU A 1 71 ? 5.605 -3.796 -28.541 1.00 90.94 71 GLU A N 1
ATOM 575 C CA . GLU A 1 71 ? 5.496 -4.279 -29.910 1.00 90.94 71 GLU A CA 1
ATOM 576 C C . GLU A 1 71 ? 6.869 -4.708 -30.399 1.00 90.94 71 GLU A C 1
ATOM 578 O O . GLU A 1 71 ? 7.860 -4.000 -30.225 1.00 90.94 71 GLU A O 1
ATOM 583 N N . HIS A 1 72 ? 6.923 -5.865 -31.047 1.00 86.50 72 HIS A N 1
ATOM 584 C CA . HIS A 1 72 ? 8.110 -6.340 -31.733 1.00 86.50 72 HIS A CA 1
ATOM 585 C C . HIS A 1 72 ? 7.704 -6.912 -33.079 1.00 86.50 72 HIS A C 1
ATOM 587 O O . HIS A 1 72 ? 6.884 -7.828 -33.158 1.00 86.50 72 HIS A O 1
ATOM 593 N N . TYR A 1 73 ? 8.327 -6.402 -34.130 1.00 82.19 73 TYR A N 1
ATOM 594 C CA . TYR A 1 73 ? 8.083 -6.844 -35.487 1.00 82.19 73 TYR A CA 1
ATOM 595 C C . TYR A 1 73 ? 9.376 -7.306 -36.136 1.00 82.19 73 TYR A C 1
ATOM 597 O O . TYR A 1 73 ? 10.434 -6.687 -36.002 1.00 82.19 73 TYR A O 1
ATOM 605 N N . SER A 1 74 ? 9.272 -8.402 -36.878 1.00 77.81 74 SER A N 1
ATOM 606 C CA . SER A 1 74 ? 10.355 -8.920 -37.694 1.00 77.81 74 SER A CA 1
ATOM 607 C C . SER A 1 74 ? 9.784 -9.443 -39.003 1.00 77.81 74 SER A C 1
ATOM 609 O O . SER A 1 74 ? 9.094 -10.459 -39.008 1.00 77.81 74 SER A O 1
ATOM 611 N N . ASN A 1 75 ? 10.095 -8.770 -40.113 1.00 74.44 75 ASN A N 1
ATOM 612 C CA . ASN A 1 75 ? 9.779 -9.279 -41.445 1.00 74.44 75 ASN A CA 1
ATOM 613 C C . ASN A 1 75 ? 11.019 -9.909 -42.068 1.00 74.44 75 ASN A C 1
ATOM 615 O O . ASN A 1 75 ? 11.982 -9.196 -42.341 1.00 74.44 75 ASN A O 1
ATOM 619 N N . ASN A 1 76 ? 10.992 -11.234 -42.258 1.00 62.28 76 ASN A N 1
ATOM 620 C CA . ASN A 1 76 ? 11.887 -12.011 -43.126 1.00 62.28 76 ASN A CA 1
ATOM 621 C C . ASN A 1 76 ? 13.347 -11.519 -43.233 1.00 62.28 76 ASN A C 1
ATOM 623 O O . ASN A 1 76 ? 13.967 -11.626 -44.283 1.00 62.28 76 ASN A O 1
ATOM 627 N N . ARG A 1 77 ? 13.928 -11.117 -42.090 1.00 62.66 77 ARG A N 1
ATOM 628 C CA . ARG A 1 77 ? 15.338 -10.735 -41.860 1.00 62.66 77 ARG A CA 1
ATOM 629 C C . ARG A 1 77 ? 15.776 -9.329 -42.275 1.00 62.66 77 ARG A C 1
ATOM 631 O O . ARG A 1 77 ? 16.891 -8.986 -41.892 1.00 62.66 77 ARG A O 1
ATOM 638 N N . ASP A 1 78 ? 14.952 -8.544 -42.960 1.00 73.19 78 ASP A N 1
ATOM 639 C CA . ASP A 1 78 ? 15.419 -7.268 -43.519 1.00 73.19 78 ASP A CA 1
ATOM 640 C C . ASP A 1 78 ? 15.081 -6.072 -42.632 1.00 73.19 78 ASP A C 1
ATOM 642 O O . ASP A 1 78 ? 15.965 -5.277 -42.366 1.00 73.19 78 ASP A O 1
ATOM 646 N N . LEU A 1 79 ? 13.877 -5.997 -42.058 1.00 75.69 79 LEU A N 1
ATOM 647 C CA . LEU A 1 79 ? 13.515 -4.930 -41.120 1.00 75.69 79 LEU A CA 1
ATOM 648 C C . LEU A 1 79 ? 13.049 -5.516 -39.791 1.00 75.69 79 LEU A C 1
ATOM 650 O O . LEU A 1 79 ? 12.139 -6.358 -39.751 1.00 75.69 79 LEU A O 1
ATOM 654 N N . ARG A 1 80 ? 13.645 -5.045 -38.693 1.00 85.38 80 ARG A N 1
ATOM 655 C CA . ARG A 1 80 ? 13.130 -5.289 -37.345 1.00 85.38 80 ARG A CA 1
ATOM 656 C C . ARG A 1 80 ? 12.978 -3.996 -36.577 1.00 85.38 80 ARG A C 1
ATOM 658 O O . ARG A 1 80 ? 13.801 -3.088 -36.671 1.00 85.38 80 ARG A O 1
ATOM 665 N N . TYR A 1 81 ? 11.930 -3.953 -35.775 1.00 90.06 81 TYR A N 1
ATOM 666 C CA . TYR A 1 81 ? 11.712 -2.863 -34.847 1.00 90.06 81 TYR A CA 1
ATOM 667 C C . TYR A 1 81 ? 11.112 -3.377 -33.553 1.00 90.06 81 TYR A C 1
ATOM 669 O O . TYR A 1 81 ? 10.448 -4.418 -33.515 1.00 90.06 81 TYR A O 1
ATOM 677 N N . PHE A 1 82 ? 11.334 -2.613 -32.495 1.00 92.88 82 PHE A N 1
ATOM 678 C CA . PHE A 1 82 ? 10.604 -2.766 -31.254 1.00 92.88 82 PHE A CA 1
ATOM 679 C C . PHE A 1 82 ? 10.170 -1.405 -30.725 1.00 92.88 82 PHE A C 1
ATOM 681 O O . PHE A 1 82 ? 10.885 -0.410 -30.878 1.00 92.88 82 PHE A O 1
ATOM 688 N N . TYR A 1 83 ? 9.014 -1.385 -30.071 1.00 94.50 83 TYR A N 1
ATOM 689 C CA . TYR A 1 83 ? 8.456 -0.213 -29.412 1.00 94.50 83 TYR A CA 1
ATOM 690 C C . TYR A 1 83 ? 8.049 -0.547 -27.983 1.00 94.50 83 TYR A C 1
ATOM 692 O O . TYR A 1 83 ? 7.532 -1.627 -27.698 1.00 94.50 83 TYR A O 1
ATOM 700 N N . ASN A 1 84 ? 8.261 0.416 -27.086 1.00 95.06 84 ASN A N 1
ATOM 701 C CA . ASN A 1 84 ? 7.882 0.337 -25.674 1.00 95.06 84 ASN A CA 1
ATOM 702 C C . ASN A 1 84 ? 8.462 -0.884 -24.933 1.00 95.06 84 ASN A C 1
ATOM 704 O O . ASN A 1 84 ? 7.818 -1.456 -24.051 1.00 95.06 84 ASN A O 1
ATOM 708 N N . ALA A 1 85 ? 9.690 -1.274 -25.274 1.00 95.88 85 ALA A N 1
ATOM 709 C CA . ALA A 1 85 ? 10.485 -2.216 -24.499 1.00 95.88 85 ALA A CA 1
ATOM 710 C C . ALA A 1 85 ? 10.771 -1.671 -23.097 1.00 95.88 85 ALA A C 1
ATOM 712 O O . ALA A 1 85 ? 10.855 -0.458 -22.877 1.00 95.88 85 ALA A O 1
ATOM 713 N N . CYS A 1 86 ? 10.973 -2.582 -22.146 1.00 96.62 86 CYS A N 1
ATOM 714 C CA . CYS A 1 86 ? 11.518 -2.223 -20.848 1.00 96.62 86 CYS A CA 1
ATOM 715 C C . CYS A 1 86 ? 12.956 -1.699 -21.036 1.00 96.62 86 CYS A C 1
ATOM 717 O O . CYS A 1 86 ? 13.816 -2.464 -21.482 1.00 96.62 86 CYS A O 1
ATOM 719 N N . PRO A 1 87 ? 13.249 -0.433 -20.676 1.00 95.25 87 PRO A N 1
ATOM 720 C CA . PRO A 1 87 ? 14.557 0.162 -20.943 1.00 95.25 87 PRO A CA 1
ATOM 721 C C . PRO A 1 87 ? 15.690 -0.494 -20.143 1.00 95.25 87 PRO A C 1
ATOM 723 O O . PRO A 1 87 ? 16.851 -0.390 -20.521 1.00 95.25 87 PRO A O 1
ATOM 726 N N . GLU A 1 88 ? 15.365 -1.187 -19.052 1.00 96.12 88 GLU A N 1
ATOM 727 C CA . GLU A 1 88 ? 16.343 -1.849 -18.188 1.00 96.12 88 GLU A CA 1
ATOM 728 C C . GLU A 1 88 ? 16.918 -3.139 -18.766 1.00 96.12 88 GLU A C 1
ATOM 730 O O . GLU A 1 88 ? 18.020 -3.517 -18.382 1.00 96.12 88 GLU A O 1
ATOM 735 N N . VAL A 1 89 ? 16.230 -3.795 -19.707 1.00 95.38 89 VAL A N 1
ATOM 736 C CA . VAL A 1 89 ? 16.726 -5.058 -20.283 1.00 95.38 89 VAL A CA 1
ATOM 737 C C . VAL A 1 89 ? 18.047 -4.839 -21.023 1.00 95.38 89 VAL A C 1
ATOM 739 O O . VAL A 1 89 ? 18.993 -5.603 -20.885 1.00 95.38 89 VAL A O 1
ATOM 742 N N . ASN A 1 90 ? 18.164 -3.737 -21.757 1.00 92.69 90 ASN A N 1
ATOM 743 C CA . ASN A 1 90 ? 19.398 -3.394 -22.461 1.00 92.69 90 ASN A CA 1
ATOM 744 C C . ASN A 1 90 ? 20.533 -2.906 -21.533 1.00 92.69 90 ASN A C 1
ATOM 746 O O . ASN A 1 90 ? 21.695 -2.895 -21.943 1.00 92.69 90 ASN A O 1
ATOM 750 N N . LEU A 1 91 ? 20.208 -2.511 -20.296 1.00 93.25 91 LEU A N 1
ATOM 751 C CA . LEU A 1 91 ? 21.168 -1.997 -19.313 1.00 93.25 91 LEU A CA 1
ATOM 752 C C . LEU A 1 91 ? 21.673 -3.050 -18.325 1.00 93.25 91 LEU A C 1
ATOM 754 O O . LEU A 1 91 ? 22.836 -2.997 -17.945 1.00 93.25 91 LEU A O 1
ATOM 758 N N . PHE A 1 92 ? 20.797 -3.944 -17.864 1.00 94.38 92 PHE A N 1
ATOM 759 C CA . PHE A 1 92 ? 21.051 -4.797 -16.697 1.00 94.38 92 PHE A CA 1
ATOM 760 C C . PHE A 1 92 ? 20.851 -6.293 -16.970 1.00 94.38 92 PHE A C 1
ATOM 762 O O . PHE A 1 92 ? 21.051 -7.115 -16.076 1.00 94.38 92 PHE A O 1
ATOM 769 N N . ASP A 1 93 ? 20.417 -6.663 -18.175 1.00 91.25 93 ASP A N 1
ATOM 770 C CA . ASP A 1 93 ? 20.176 -8.046 -18.579 1.00 91.25 93 ASP A CA 1
ATOM 771 C C . ASP A 1 93 ? 21.162 -8.439 -19.701 1.00 91.25 93 ASP A C 1
ATOM 773 O O . ASP A 1 93 ? 20.794 -8.618 -20.862 1.00 91.25 93 ASP A O 1
ATOM 777 N N . ASP A 1 94 ? 22.448 -8.573 -19.349 1.00 78.75 94 ASP A N 1
ATOM 778 C CA . ASP A 1 94 ? 23.578 -8.764 -20.285 1.00 78.75 94 ASP A CA 1
ATOM 779 C C . ASP A 1 94 ? 23.429 -9.949 -21.253 1.00 78.75 94 ASP A C 1
ATOM 781 O O . ASP A 1 94 ? 23.944 -9.911 -22.378 1.00 78.75 94 ASP A O 1
ATOM 785 N N . GLY A 1 95 ? 22.705 -10.991 -20.833 1.00 79.12 95 GLY A N 1
ATOM 786 C CA . GLY A 1 95 ? 22.410 -12.173 -21.647 1.00 79.12 95 GLY A CA 1
ATOM 787 C C . GLY A 1 95 ? 21.302 -11.973 -22.685 1.00 79.12 95 GLY A C 1
ATOM 788 O O . GLY A 1 95 ? 21.110 -12.840 -23.533 1.00 79.12 95 GLY A O 1
ATOM 789 N N . TYR A 1 96 ? 20.579 -10.853 -22.622 1.00 80.31 96 TYR A N 1
ATOM 790 C CA . TYR A 1 96 ? 19.296 -10.663 -23.301 1.00 80.31 96 TYR A CA 1
ATOM 791 C C . TYR A 1 96 ? 19.165 -9.283 -23.965 1.00 80.31 96 TYR A C 1
ATOM 793 O O . TYR A 1 96 ? 18.069 -8.879 -24.338 1.00 80.31 96 TYR A O 1
ATOM 801 N N . SER A 1 97 ? 20.265 -8.539 -24.096 1.00 83.69 97 SER A N 1
ATOM 802 C CA . SER A 1 97 ? 20.289 -7.178 -24.644 1.00 83.69 97 SER A CA 1
ATOM 803 C C . SER A 1 97 ? 20.486 -7.170 -26.163 1.00 83.69 97 SER A C 1
ATOM 805 O O . SER A 1 97 ? 21.337 -7.882 -26.695 1.00 83.69 97 SER A O 1
ATOM 807 N N . LEU A 1 98 ? 19.729 -6.322 -26.868 1.00 83.00 98 LEU A N 1
ATOM 808 C CA . LEU A 1 98 ? 19.960 -6.037 -28.291 1.00 83.00 98 LEU A CA 1
ATOM 809 C C . LEU A 1 98 ? 21.021 -4.948 -28.476 1.00 83.00 98 LEU A C 1
ATOM 811 O O . LEU A 1 98 ? 21.819 -5.011 -29.407 1.00 83.00 98 LEU A O 1
ATOM 815 N N . VAL A 1 99 ? 21.034 -3.954 -27.584 1.00 85.19 99 VAL A N 1
ATOM 816 C CA . VAL A 1 99 ? 21.996 -2.848 -27.595 1.00 85.19 99 VAL A CA 1
ATOM 817 C C . VAL A 1 99 ? 22.432 -2.575 -26.168 1.00 85.19 99 VAL A C 1
ATOM 819 O O . VAL A 1 99 ? 21.676 -2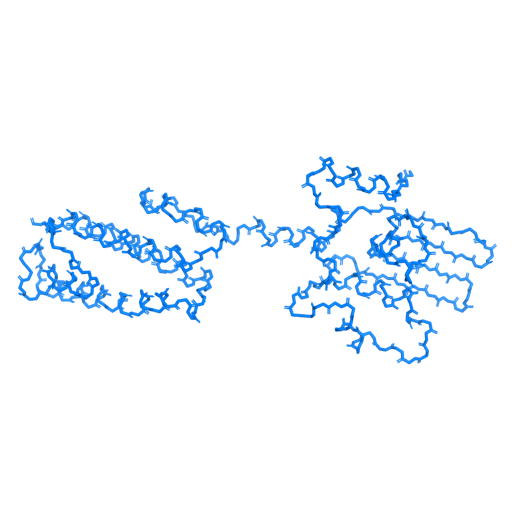.031 -25.371 1.00 85.19 99 VAL A O 1
ATOM 822 N N . ARG A 1 100 ? 23.660 -2.969 -25.841 1.00 88.06 100 ARG A N 1
ATOM 823 C CA . ARG A 1 100 ? 24.192 -2.893 -24.477 1.00 88.06 100 ARG A CA 1
ATOM 824 C C . ARG A 1 100 ? 24.402 -1.460 -24.006 1.00 88.06 100 ARG A C 1
ATOM 826 O O . ARG A 1 100 ? 24.682 -0.572 -24.806 1.00 88.06 100 ARG A O 1
ATOM 833 N N . ASN A 1 101 ? 24.369 -1.289 -22.686 1.00 90.31 101 ASN A N 1
ATOM 834 C CA . ASN A 1 101 ? 24.757 -0.075 -21.958 1.00 90.31 101 ASN A CA 1
ATOM 835 C C . ASN A 1 101 ? 23.838 1.137 -22.140 1.00 90.31 101 ASN A C 1
ATOM 837 O O . ASN A 1 101 ? 24.179 2.218 -21.663 1.00 90.31 101 ASN A O 1
ATOM 841 N N . TYR A 1 102 ? 22.676 0.975 -22.775 1.00 94.44 102 TYR A N 1
ATOM 842 C CA . TYR A 1 102 ? 21.741 2.072 -23.006 1.00 94.44 102 TYR A CA 1
ATOM 843 C C . TYR A 1 102 ? 20.308 1.713 -22.620 1.00 94.44 102 TYR A C 1
ATOM 845 O O . TYR A 1 102 ? 19.820 0.620 -22.897 1.00 94.44 102 TYR A O 1
ATOM 853 N N . ALA A 1 103 ? 19.598 2.682 -22.046 1.00 95.56 103 ALA A N 1
ATOM 854 C CA . ALA A 1 103 ? 18.223 2.551 -21.575 1.00 95.56 103 ALA A CA 1
ATOM 855 C C . ALA A 1 103 ? 17.195 2.656 -22.722 1.00 95.56 103 ALA A C 1
ATOM 857 O O . ALA A 1 103 ? 16.383 3.583 -22.777 1.00 95.56 103 ALA A O 1
ATOM 858 N N . ILE A 1 104 ? 17.270 1.754 -23.701 1.00 94.56 104 ILE A N 1
ATOM 859 C CA . ILE A 1 104 ? 16.506 1.868 -24.952 1.00 94.56 104 ILE A CA 1
ATOM 860 C C . ILE A 1 104 ? 15.125 1.236 -24.813 1.00 94.56 104 ILE A C 1
ATOM 862 O O . ILE A 1 104 ? 15.005 0.056 -24.491 1.00 94.56 104 ILE A O 1
ATOM 866 N N . SER A 1 105 ? 14.091 2.017 -25.130 1.00 94.31 105 SER A N 1
ATOM 867 C CA . SER A 1 105 ? 12.696 1.556 -25.150 1.00 94.31 105 SER A CA 1
ATOM 868 C C . SER A 1 105 ? 12.146 1.331 -26.557 1.00 94.31 105 SER A C 1
ATOM 870 O O . SER A 1 105 ? 11.213 0.550 -26.719 1.00 94.31 105 SER A O 1
ATOM 872 N N . SER A 1 106 ? 12.734 1.959 -27.577 1.00 94.56 106 SER A N 1
ATOM 873 C CA . SER A 1 106 ? 12.317 1.779 -28.968 1.00 94.56 106 SER A CA 1
ATOM 874 C C . SER A 1 106 ? 13.509 1.901 -29.910 1.00 94.56 106 SER A C 1
ATOM 876 O O . SER A 1 106 ? 14.376 2.760 -29.713 1.00 94.56 106 SER A O 1
ATOM 878 N N . GLY A 1 107 ? 13.533 1.085 -30.956 1.00 92.56 107 GLY A N 1
ATOM 879 C CA . GLY A 1 107 ? 14.591 1.117 -31.958 1.00 92.56 107 GLY A CA 1
ATOM 880 C C . GLY A 1 107 ? 14.247 0.317 -33.203 1.00 92.56 107 GLY A C 1
ATOM 881 O O . GLY A 1 107 ? 13.379 -0.557 -33.183 1.00 92.56 107 GLY A O 1
ATOM 882 N N . THR A 1 108 ? 14.944 0.637 -34.286 1.00 90.12 108 THR A N 1
ATOM 883 C CA . THR A 1 108 ? 14.815 -0.020 -35.586 1.00 90.12 108 THR A CA 1
ATOM 884 C C . THR A 1 108 ? 16.192 -0.444 -36.065 1.00 90.12 108 THR A C 1
ATOM 886 O O . THR A 1 108 ? 17.168 0.286 -35.892 1.00 90.12 108 THR A O 1
ATOM 889 N N . TRP A 1 109 ? 16.268 -1.593 -36.716 1.00 84.50 109 TRP A N 1
ATOM 890 C CA . TRP A 1 109 ? 17.456 -2.009 -37.444 1.00 84.50 109 TRP A CA 1
ATOM 891 C C . TRP A 1 109 ? 17.018 -2.621 -38.777 1.00 84.50 109 TRP A C 1
ATOM 893 O O . TRP A 1 109 ? 16.073 -3.416 -38.832 1.00 84.50 109 TRP A O 1
ATOM 903 N N . ASP A 1 110 ? 17.709 -2.216 -39.839 1.00 81.31 110 ASP A N 1
ATOM 904 C CA . ASP A 1 110 ? 17.534 -2.730 -41.191 1.00 81.31 110 ASP A CA 1
ATOM 905 C C . ASP A 1 110 ? 18.809 -3.477 -41.604 1.00 81.31 110 ASP A C 1
ATOM 907 O O . ASP A 1 110 ? 19.923 -3.027 -41.366 1.00 81.31 110 ASP A O 1
ATOM 911 N N . LYS A 1 111 ? 18.697 -4.634 -42.244 1.00 70.94 111 LYS A N 1
ATOM 912 C CA . LYS A 1 111 ? 19.854 -5.354 -42.783 1.00 70.94 111 LYS A CA 1
ATOM 913 C C . LYS A 1 111 ? 20.597 -4.544 -43.857 1.00 70.94 111 LYS A C 1
ATOM 915 O O . LYS A 1 111 ? 21.805 -4.722 -44.011 1.00 70.94 111 LYS A O 1
ATOM 920 N N . GLY A 1 112 ? 19.897 -3.668 -44.582 1.00 71.06 112 GLY A N 1
ATOM 921 C CA . GLY A 1 112 ? 20.470 -2.729 -45.550 1.00 71.06 112 GLY A CA 1
ATOM 922 C C . GLY A 1 112 ? 21.138 -1.504 -44.916 1.00 71.06 112 GLY A C 1
ATOM 923 O O . GLY A 1 112 ? 21.916 -0.827 -45.585 1.00 71.06 112 GLY A O 1
ATOM 924 N N . CYS A 1 113 ? 20.881 -1.242 -43.632 1.00 66.56 113 CYS A N 1
ATOM 925 C CA . CYS A 1 113 ? 21.511 -0.177 -42.861 1.00 66.56 113 CYS A CA 1
ATOM 926 C C . CYS A 1 113 ? 22.045 -0.769 -41.545 1.00 66.56 113 CYS A C 1
ATOM 928 O O . CYS A 1 113 ? 21.301 -0.862 -40.570 1.00 66.56 113 CYS A O 1
ATOM 930 N N . PRO A 1 114 ? 23.317 -1.211 -41.503 1.00 63.84 114 PRO A N 1
ATOM 931 C CA . PRO A 1 114 ? 23.851 -1.992 -40.383 1.00 63.84 114 PRO A CA 1
ATOM 932 C C . PRO A 1 114 ? 23.835 -1.245 -39.041 1.00 63.84 114 PRO A C 1
ATOM 934 O O . PRO A 1 114 ? 24.043 -1.867 -37.998 1.00 63.84 114 PRO A O 1
ATOM 937 N N . ASP A 1 115 ? 23.569 0.060 -39.056 1.00 77.81 115 ASP A N 1
ATOM 938 C CA . ASP A 1 115 ? 23.465 0.877 -37.864 1.00 77.81 115 ASP A CA 1
ATOM 939 C C . ASP A 1 115 ? 22.106 0.692 -37.181 1.00 77.81 115 ASP A C 1
ATOM 941 O O . ASP A 1 115 ? 21.030 0.867 -37.755 1.00 77.81 115 ASP A O 1
ATOM 945 N N . PHE A 1 116 ? 22.157 0.363 -35.894 1.00 80.31 116 PHE A N 1
ATOM 946 C CA . PHE A 1 116 ? 20.977 0.393 -35.047 1.00 80.31 116 PHE A CA 1
ATOM 947 C C . PHE A 1 116 ? 20.517 1.841 -34.858 1.00 80.31 116 PHE A C 1
ATOM 949 O O . PHE A 1 116 ? 21.230 2.668 -34.280 1.00 80.31 116 PHE A O 1
ATOM 956 N N . HIS A 1 117 ? 19.295 2.141 -35.286 1.00 84.81 117 HIS A N 1
ATOM 957 C CA . HIS A 1 117 ? 18.689 3.446 -35.080 1.00 84.81 117 HIS A CA 1
ATOM 958 C C . HIS A 1 117 ? 17.847 3.431 -33.808 1.00 84.81 117 HIS A C 1
ATOM 960 O O . HIS A 1 117 ? 16.740 2.887 -33.759 1.00 84.81 117 HIS A O 1
ATOM 966 N N . THR A 1 118 ? 18.374 4.058 -32.758 1.00 81.50 118 THR A N 1
ATOM 967 C CA . THR A 1 118 ? 17.611 4.279 -31.532 1.00 81.50 118 THR A CA 1
ATOM 968 C C . THR A 1 118 ? 16.540 5.331 -31.763 1.00 81.50 118 THR A C 1
ATOM 970 O O . THR A 1 118 ? 16.846 6.448 -32.176 1.00 81.50 118 THR A O 1
ATOM 973 N N . LEU A 1 119 ? 15.296 4.997 -31.426 1.00 82.62 119 LEU A N 1
ATOM 974 C CA . LEU A 1 119 ? 14.184 5.940 -31.498 1.00 82.62 119 LEU A CA 1
ATOM 975 C C . LEU A 1 119 ? 13.936 6.631 -30.159 1.00 82.62 119 LEU A C 1
ATOM 977 O O . LEU A 1 119 ? 13.580 7.806 -30.139 1.00 82.62 119 LEU A O 1
ATOM 981 N N . THR A 1 120 ? 14.085 5.919 -29.036 1.00 92.25 120 THR A N 1
ATOM 982 C CA . THR A 1 120 ? 13.726 6.480 -27.724 1.00 92.25 120 THR A CA 1
ATOM 983 C C . THR A 1 120 ? 14.525 5.870 -26.575 1.00 92.25 120 THR A C 1
ATOM 985 O O . THR A 1 120 ? 14.526 4.648 -26.378 1.00 92.25 120 THR A O 1
ATOM 988 N N . TYR A 1 121 ? 15.112 6.740 -25.751 1.00 94.31 121 TYR A N 1
ATOM 989 C CA . TYR A 1 121 ? 15.722 6.402 -24.465 1.00 94.31 121 TYR A CA 1
ATOM 990 C C . TYR A 1 121 ? 14.745 6.710 -23.325 1.00 94.31 121 TYR A C 1
ATOM 992 O O . TYR A 1 121 ? 14.086 7.746 -23.339 1.00 94.31 121 TYR A O 1
ATOM 1000 N N . LYS A 1 122 ? 14.631 5.824 -22.329 1.00 95.38 122 LYS A N 1
ATOM 1001 C CA . LYS A 1 122 ? 13.751 6.036 -21.167 1.00 95.38 122 LYS A CA 1
ATOM 1002 C C . LYS A 1 122 ? 14.403 5.581 -19.870 1.00 95.38 122 LYS A C 1
ATOM 1004 O O . LYS A 1 122 ? 15.074 4.560 -19.818 1.00 95.38 122 LYS A O 1
ATOM 1009 N N . HIS A 1 123 ? 14.119 6.300 -18.791 1.00 97.31 123 HIS A N 1
ATOM 1010 C CA . HIS A 1 123 ? 14.367 5.834 -17.427 1.00 97.31 123 HIS A CA 1
ATOM 1011 C C . HIS A 1 123 ? 13.118 5.119 -16.880 1.00 97.31 123 HIS A C 1
ATOM 1013 O O . HIS A 1 123 ? 12.001 5.502 -17.248 1.00 97.31 123 HIS A O 1
ATOM 1019 N N . PHE A 1 124 ? 13.258 4.129 -15.980 1.00 97.25 124 PHE A N 1
ATOM 1020 C CA . PHE A 1 124 ? 12.098 3.381 -15.455 1.00 97.25 124 PHE A CA 1
ATOM 1021 C C . PHE A 1 124 ? 11.051 4.294 -14.800 1.00 97.25 124 PHE A C 1
ATOM 1023 O O . PHE A 1 124 ? 9.865 3.998 -14.833 1.00 97.25 124 PHE A O 1
ATOM 1030 N N . SER A 1 125 ? 11.465 5.442 -14.259 1.00 96.31 125 SER A N 1
ATOM 1031 C CA . SER A 1 125 ? 10.555 6.420 -13.639 1.00 96.31 125 SER A CA 1
ATOM 1032 C C . SER A 1 125 ? 9.610 7.136 -14.606 1.00 96.31 125 SER A C 1
ATOM 1034 O O . SER A 1 125 ? 8.766 7.909 -14.174 1.00 96.31 125 SER A O 1
ATOM 1036 N N . THR A 1 126 ? 9.748 6.897 -15.909 1.00 95.25 126 THR A N 1
ATOM 1037 C CA . THR A 1 126 ? 8.801 7.356 -16.941 1.00 95.25 126 THR A CA 1
ATOM 1038 C C . THR A 1 126 ? 7.895 6.227 -17.444 1.00 95.25 126 THR A C 1
ATOM 1040 O O . THR A 1 126 ? 7.054 6.445 -18.311 1.00 95.25 126 THR A O 1
ATOM 1043 N N . CYS A 1 127 ? 8.077 5.013 -16.920 1.00 95.31 127 CYS A N 1
ATOM 1044 C CA . CYS A 1 127 ? 7.354 3.813 -17.313 1.00 95.31 127 CYS A CA 1
ATOM 1045 C C . CYS A 1 127 ? 5.946 3.799 -16.704 1.00 95.31 127 CYS A C 1
ATOM 1047 O O . CYS A 1 127 ? 5.782 4.060 -15.509 1.00 95.31 127 CYS A O 1
ATOM 1049 N N . THR A 1 128 ? 4.935 3.453 -17.503 1.00 95.56 128 THR A N 1
ATOM 1050 C CA . THR A 1 128 ? 3.533 3.425 -17.063 1.00 95.56 128 THR A CA 1
ATOM 1051 C C . THR A 1 128 ? 3.316 2.441 -15.920 1.00 95.56 128 THR A C 1
ATOM 1053 O O . THR A 1 128 ? 2.662 2.789 -14.944 1.00 95.56 128 THR A O 1
ATOM 1056 N N . GLU A 1 129 ? 3.917 1.252 -15.982 1.00 95.62 129 GLU A N 1
ATOM 1057 C CA . GLU A 1 129 ? 3.796 0.231 -14.939 1.00 95.62 129 GLU A CA 1
ATOM 1058 C C . GLU A 1 129 ? 4.415 0.695 -13.619 1.00 95.62 129 GLU A C 1
ATOM 1060 O O . GLU A 1 129 ? 3.855 0.457 -12.553 1.00 95.62 129 GLU A O 1
ATOM 1065 N N . TYR A 1 130 ? 5.550 1.397 -13.677 1.00 95.50 130 TYR A N 1
ATOM 1066 C CA . TYR A 1 130 ? 6.177 1.955 -12.480 1.00 95.50 130 TYR A CA 1
ATOM 1067 C C . TYR A 1 130 ? 5.336 3.085 -11.883 1.00 95.50 130 TYR A C 1
ATOM 1069 O O . TYR A 1 130 ? 5.174 3.158 -10.665 1.00 95.50 130 TYR A O 1
ATOM 1077 N N . ASN A 1 131 ? 4.770 3.951 -12.725 1.00 93.12 131 ASN A N 1
ATOM 1078 C CA . ASN A 1 131 ? 3.880 5.014 -12.270 1.00 93.12 131 ASN A CA 1
ATOM 1079 C C . ASN A 1 131 ? 2.602 4.442 -11.662 1.00 93.12 131 ASN A C 1
ATOM 1081 O O . ASN A 1 131 ? 2.183 4.907 -10.610 1.00 93.12 131 ASN A O 1
ATOM 1085 N N . GLN A 1 132 ? 2.024 3.403 -12.269 1.00 90.12 132 GLN A N 1
ATOM 1086 C CA . GLN A 1 132 ? 0.883 2.687 -11.713 1.00 90.12 132 GLN A CA 1
ATOM 1087 C C . GLN A 1 132 ? 1.245 2.006 -10.395 1.00 90.12 132 GLN A C 1
ATOM 1089 O O . GLN A 1 132 ? 0.492 2.132 -9.441 1.00 90.12 132 GLN A O 1
ATOM 1094 N N . PHE A 1 133 ? 2.394 1.333 -10.301 1.00 90.00 133 PHE A N 1
ATOM 1095 C CA . PHE A 1 133 ? 2.860 0.727 -9.053 1.00 90.00 133 PHE A CA 1
ATOM 1096 C C . PHE A 1 133 ? 3.032 1.768 -7.956 1.00 90.00 133 PHE A C 1
ATOM 1098 O O . PHE A 1 133 ? 2.516 1.602 -6.858 1.00 90.00 133 PHE A O 1
ATOM 1105 N N . THR A 1 134 ? 3.736 2.854 -8.269 1.00 88.75 134 THR A N 1
ATOM 1106 C CA . THR A 1 134 ? 3.973 3.941 -7.325 1.00 88.75 134 THR A CA 1
ATOM 1107 C C . THR A 1 134 ? 2.642 4.526 -6.907 1.00 88.75 134 THR A C 1
ATOM 1109 O O . THR A 1 134 ? 2.398 4.623 -5.718 1.00 88.75 134 THR A O 1
ATOM 1112 N N . TYR A 1 135 ? 1.746 4.800 -7.857 1.00 84.31 135 TYR A N 1
ATOM 1113 C CA . TYR A 1 135 ? 0.387 5.215 -7.559 1.00 84.31 135 TYR A CA 1
ATOM 1114 C C . TYR A 1 135 ? -0.337 4.179 -6.702 1.00 84.31 135 TYR A C 1
ATOM 1116 O O . TYR A 1 135 ? -0.960 4.564 -5.752 1.00 84.31 135 TYR A O 1
ATOM 1124 N N . MET A 1 136 ? -0.247 2.872 -6.901 1.00 78.38 136 MET A N 1
ATOM 1125 C CA . MET A 1 136 ? -0.928 1.911 -6.014 1.00 78.38 136 MET A CA 1
ATOM 1126 C C . MET A 1 136 ? -0.294 1.818 -4.612 1.00 78.38 136 MET A C 1
ATOM 1128 O O . MET A 1 136 ? -0.960 1.430 -3.651 1.00 78.38 136 MET A O 1
ATOM 1132 N N . GLN A 1 137 ? 0.988 2.163 -4.476 1.00 73.94 137 GLN A N 1
ATOM 1133 C CA . GLN A 1 137 ? 1.679 2.219 -3.186 1.00 73.94 137 GLN A CA 1
ATOM 1134 C C . GLN A 1 137 ? 1.442 3.538 -2.446 1.00 73.94 137 GLN A C 1
ATOM 1136 O O . GLN A 1 137 ? 1.348 3.533 -1.222 1.00 73.94 137 GLN A O 1
ATOM 1141 N N . THR A 1 138 ? 1.356 4.651 -3.176 1.00 66.69 138 THR A N 1
ATOM 1142 C CA . THR A 1 138 ? 1.238 6.011 -2.632 1.00 66.69 138 THR A CA 1
ATOM 1143 C C . THR A 1 138 ? -0.161 6.582 -2.730 1.00 66.69 138 THR A C 1
ATOM 1145 O O . THR A 1 138 ? -0.465 7.519 -1.999 1.00 66.69 138 THR A O 1
ATOM 1148 N N . SER A 1 139 ? -1.005 6.050 -3.613 1.00 51.72 139 SER A N 1
ATOM 1149 C CA . SER A 1 139 ? -2.432 6.319 -3.628 1.00 51.72 139 SER A CA 1
ATOM 1150 C C . SER A 1 139 ? -2.917 5.776 -2.307 1.00 51.72 139 SER A C 1
ATOM 1152 O O . SER A 1 139 ? -2.881 4.558 -2.085 1.00 51.72 139 SER A O 1
ATOM 1154 N N . PRO A 1 140 ? -3.349 6.660 -1.404 1.00 53.69 140 PRO A N 1
ATOM 1155 C CA . PRO A 1 140 ? -4.210 6.178 -0.371 1.00 53.69 140 PRO A CA 1
ATOM 1156 C C . PRO A 1 140 ? -5.404 5.609 -1.144 1.00 53.69 140 PRO A C 1
ATOM 1158 O O . PRO A 1 140 ? -6.102 6.346 -1.844 1.00 53.69 140 PRO A O 1
ATOM 1161 N N . GLU A 1 141 ? -5.682 4.310 -1.038 1.00 54.03 141 GLU A N 1
ATOM 1162 C CA . GLU A 1 141 ? -7.092 3.940 -0.951 1.00 54.03 141 GLU A CA 1
ATOM 1163 C C . GLU A 1 141 ? -7.639 4.896 0.097 1.00 54.03 141 GLU A C 1
ATOM 1165 O O . GLU A 1 141 ? -7.190 4.793 1.238 1.00 54.03 141 GLU A O 1
ATOM 1170 N N . LYS A 1 142 ? -8.354 5.950 -0.356 1.00 51.88 142 LYS A N 1
ATOM 1171 C CA . LYS A 1 142 ? -8.458 7.239 0.349 1.00 51.88 142 LYS A CA 1
ATOM 1172 C C . LYS A 1 142 ? -8.470 6.955 1.833 1.00 51.88 142 LYS A C 1
ATOM 1174 O O . LYS A 1 142 ? -9.429 6.319 2.284 1.00 51.88 142 LYS A O 1
ATOM 1179 N N . MET A 1 143 ? -7.395 7.349 2.532 1.00 55.97 143 MET A N 1
ATOM 1180 C CA . MET A 1 143 ? -7.323 7.257 3.984 1.00 55.97 143 MET A CA 1
ATOM 1181 C C . MET A 1 143 ? -8.703 7.720 4.430 1.00 55.97 143 MET A C 1
ATOM 1183 O O . MET A 1 143 ? -9.120 8.767 3.908 1.00 55.97 143 MET A O 1
ATOM 1187 N N . PRO A 1 144 ? -9.472 6.894 5.175 1.00 58.31 144 PRO A N 1
ATOM 1188 C CA . PRO A 1 144 ? -10.852 7.235 5.480 1.00 58.31 144 PRO A CA 1
ATOM 1189 C C . PRO A 1 144 ? -10.842 8.690 5.898 1.00 58.31 144 PRO A C 1
ATOM 1191 O O . PRO A 1 144 ? -9.927 9.067 6.624 1.00 58.31 144 PRO A O 1
ATOM 1194 N N . ASP A 1 145 ? -11.711 9.518 5.326 1.00 67.06 145 ASP A N 1
ATOM 1195 C CA . ASP A 1 145 ? -11.727 10.919 5.707 1.00 67.06 145 ASP A CA 1
ATOM 1196 C C . ASP A 1 145 ? -11.932 10.951 7.226 1.00 67.06 145 ASP A C 1
ATOM 1198 O O . ASP A 1 145 ? -13.013 10.638 7.703 1.00 67.06 145 ASP A O 1
ATOM 1202 N N . MET A 1 146 ? -10.854 11.178 7.982 1.00 78.19 146 MET A N 1
ATOM 1203 C CA . MET A 1 146 ? -10.853 11.104 9.443 1.00 78.19 146 MET A CA 1
ATOM 1204 C C . MET A 1 146 ? -11.191 12.475 10.023 1.00 78.19 146 MET A C 1
ATOM 1206 O O . MET A 1 146 ? -10.896 12.731 11.187 1.00 78.19 146 MET A O 1
ATOM 1210 N N . ILE A 1 147 ? -11.741 13.396 9.219 1.00 85.06 147 ILE A N 1
ATOM 1211 C CA . ILE A 1 147 ? -12.177 14.711 9.696 1.00 85.06 147 ILE A CA 1
ATOM 1212 C C . ILE A 1 147 ? -13.215 14.560 10.815 1.00 85.06 147 ILE A C 1
ATOM 1214 O O . ILE A 1 147 ? -13.225 15.370 11.735 1.00 85.06 147 ILE A O 1
ATOM 1218 N N . HIS A 1 148 ? -14.055 13.519 10.782 1.00 88.44 148 HIS A N 1
ATOM 1219 C CA . HIS A 1 148 ? -15.045 13.246 11.832 1.00 88.44 148 HIS A CA 1
ATOM 1220 C C . HIS A 1 148 ? -14.535 12.336 12.957 1.00 88.44 148 HIS A C 1
ATOM 1222 O O . HIS A 1 148 ? -15.321 11.940 13.822 1.00 88.44 148 HIS A O 1
ATOM 1228 N N . PHE A 1 149 ? -13.257 11.953 12.951 1.00 92.31 149 PHE A N 1
ATOM 1229 C CA . PHE A 1 149 ? -12.703 11.125 14.018 1.00 92.31 149 PHE A CA 1
ATOM 1230 C C . PHE A 1 149 ? -12.312 11.981 15.210 1.00 92.31 149 PHE A C 1
ATOM 1232 O O . PHE A 1 149 ? -11.880 13.122 15.068 1.00 92.31 149 PHE A O 1
ATOM 1239 N N . ASP A 1 150 ? -12.403 11.393 16.396 1.00 93.69 150 ASP A N 1
ATOM 1240 C CA . ASP A 1 150 ? -11.799 11.980 17.580 1.00 93.69 150 ASP A CA 1
ATOM 1241 C C . ASP A 1 150 ? -10.280 12.148 17.408 1.00 93.69 150 ASP A C 1
ATOM 1243 O O . ASP A 1 150 ? -9.578 11.199 17.040 1.00 93.69 150 ASP A O 1
ATOM 1247 N N . ASP A 1 151 ? -9.759 13.329 17.743 1.00 93.06 151 ASP A N 1
ATOM 1248 C CA . ASP A 1 151 ? -8.342 13.668 17.554 1.00 93.06 151 ASP A CA 1
ATOM 1249 C C . ASP A 1 151 ? -7.401 12.688 18.271 1.00 93.06 151 ASP A C 1
ATOM 1251 O O . ASP A 1 151 ? -6.348 12.322 17.741 1.00 93.06 151 ASP A O 1
ATOM 1255 N N . ALA A 1 152 ? -7.785 12.206 19.459 1.00 94.38 152 ALA A N 1
ATOM 1256 C CA . ALA A 1 152 ? -6.971 11.262 20.219 1.00 94.38 152 ALA A CA 1
ATOM 1257 C C . ALA A 1 152 ? -6.953 9.857 19.594 1.00 94.38 152 ALA A C 1
ATOM 1259 O O . ALA A 1 152 ? -5.927 9.176 19.665 1.00 94.38 152 ALA A O 1
ATOM 1260 N N . LEU A 1 153 ? -8.050 9.424 18.960 1.00 95.50 153 LEU A N 1
ATOM 1261 C CA . LEU A 1 153 ? -8.064 8.189 18.174 1.00 95.50 153 LEU A CA 1
ATOM 1262 C C . LEU A 1 153 ? -7.202 8.359 16.924 1.00 95.50 153 LEU A C 1
ATOM 1264 O O . LEU A 1 153 ? -6.307 7.549 16.688 1.00 95.50 153 LEU A O 1
ATOM 1268 N N . LYS A 1 154 ? -7.423 9.442 16.170 1.00 94.06 154 LYS A N 1
ATOM 1269 C CA . LYS A 1 154 ? -6.691 9.752 14.939 1.00 94.06 154 LYS A CA 1
ATOM 1270 C C . LYS A 1 154 ? -5.179 9.743 15.161 1.00 94.06 154 LYS A C 1
ATOM 1272 O O . LYS A 1 154 ? -4.466 9.047 14.441 1.00 94.06 154 LYS A O 1
ATOM 1277 N N . LEU A 1 155 ? -4.700 10.421 16.207 1.00 92.44 155 LEU A N 1
ATOM 1278 C CA . LEU A 1 155 ? -3.276 10.490 16.548 1.00 92.44 155 LEU A CA 1
ATOM 1279 C C . LEU A 1 155 ? -2.640 9.105 16.769 1.00 92.44 155 LEU A C 1
ATOM 1281 O O . LEU A 1 155 ? -1.472 8.903 16.438 1.00 92.44 155 LEU A O 1
ATOM 1285 N N . LYS A 1 156 ? -3.398 8.146 17.314 1.00 93.62 156 LYS A N 1
ATOM 1286 C CA . LYS A 1 156 ? -2.920 6.779 17.571 1.00 93.62 156 LYS A CA 1
ATOM 1287 C C . LYS A 1 156 ? -2.805 5.940 16.302 1.00 93.62 156 LYS A C 1
ATOM 1289 O O . LYS A 1 156 ? -1.892 5.125 16.199 1.00 93.62 156 LYS A O 1
ATOM 1294 N N . ILE A 1 157 ? -3.721 6.116 15.351 1.00 94.44 157 ILE A N 1
ATOM 1295 C CA . ILE A 1 157 ? -3.878 5.183 14.226 1.00 94.44 157 ILE A CA 1
ATOM 1296 C C . ILE A 1 157 ? -3.366 5.719 12.891 1.00 94.44 157 ILE A C 1
ATOM 1298 O O . ILE A 1 157 ? -3.094 4.920 12.003 1.00 94.44 157 ILE A O 1
ATOM 1302 N N . GLU A 1 158 ? -3.208 7.035 12.725 1.00 89.31 158 GLU A N 1
ATOM 1303 C CA . GLU A 1 158 ? -2.893 7.652 11.428 1.00 89.31 158 GLU A CA 1
ATOM 1304 C C . GLU A 1 158 ? -1.626 7.061 10.799 1.00 89.31 158 GLU A C 1
ATOM 1306 O O . GLU A 1 158 ? -1.650 6.584 9.664 1.00 89.31 158 GLU A O 1
ATOM 1311 N N . LYS A 1 159 ? -0.531 6.985 11.567 1.00 86.62 159 LYS A N 1
ATOM 1312 C CA . LYS A 1 159 ? 0.720 6.385 11.083 1.00 86.62 159 LYS A CA 1
ATOM 1313 C C . LYS A 1 159 ? 0.553 4.909 10.733 1.00 86.62 159 LYS A C 1
ATOM 1315 O O . LYS A 1 159 ? 1.093 4.473 9.723 1.00 86.62 159 LYS A O 1
ATOM 1320 N N . LEU A 1 160 ? -0.188 4.152 11.536 1.00 90.31 160 LEU A N 1
ATOM 1321 C CA . LEU A 1 160 ? -0.407 2.721 11.313 1.00 90.31 160 LEU A CA 1
ATOM 1322 C C . LEU A 1 160 ? -1.207 2.490 10.023 1.00 90.31 160 LEU A C 1
ATOM 1324 O O . LEU A 1 160 ? -0.864 1.627 9.222 1.00 90.31 160 LEU A O 1
ATOM 1328 N N . MET A 1 161 ? -2.216 3.326 9.773 1.00 87.25 161 MET A N 1
ATOM 1329 C CA . MET A 1 161 ? -3.022 3.290 8.553 1.00 87.25 161 MET A CA 1
ATOM 1330 C C . MET A 1 161 ? -2.197 3.634 7.308 1.00 87.25 161 MET A C 1
ATOM 1332 O O . MET A 1 161 ? -2.320 2.947 6.295 1.00 87.25 161 MET A O 1
ATOM 1336 N N . VAL A 1 162 ? -1.315 4.638 7.391 1.00 81.88 162 VAL A N 1
ATOM 1337 C CA . VAL A 1 162 ? -0.403 5.019 6.295 1.00 81.88 162 VAL A CA 1
ATOM 1338 C C . VAL A 1 162 ? 0.561 3.885 5.939 1.00 81.88 162 VAL A C 1
ATOM 1340 O O . VAL A 1 162 ? 0.778 3.610 4.761 1.00 81.88 162 VAL A O 1
ATOM 1343 N N . HIS A 1 163 ? 1.102 3.187 6.939 1.00 81.50 163 HIS A N 1
ATOM 1344 C CA . HIS A 1 163 ? 2.033 2.071 6.730 1.00 81.50 163 HIS A CA 1
ATOM 1345 C C . HIS A 1 163 ? 1.334 0.725 6.481 1.00 81.50 163 HIS A C 1
ATOM 1347 O O . HIS A 1 163 ? 2.002 -0.302 6.393 1.00 81.50 163 HIS A O 1
ATOM 1353 N N . LYS A 1 164 ? 0.000 0.717 6.337 1.00 85.94 164 LYS A N 1
ATOM 1354 C CA . LYS A 1 164 ? -0.820 -0.492 6.146 1.00 85.94 164 LYS A CA 1
ATOM 1355 C C . LYS A 1 164 ? -0.674 -1.520 7.280 1.00 85.94 164 LYS A C 1
ATOM 1357 O O . LYS A 1 164 ? -0.896 -2.713 7.094 1.00 85.94 164 LYS A O 1
ATOM 1362 N N . GLU A 1 165 ? -0.350 -1.059 8.486 1.00 88.25 165 GLU A N 1
ATOM 1363 C CA . GLU A 1 165 ? -0.262 -1.869 9.703 1.00 88.25 165 GLU A CA 1
ATOM 1364 C C . GLU A 1 165 ? -1.652 -2.050 10.336 1.00 88.25 165 GLU A C 1
ATOM 1366 O O . GLU A 1 165 ? -1.921 -1.641 11.469 1.00 88.25 165 GLU A O 1
ATOM 1371 N N . TYR A 1 166 ? -2.577 -2.644 9.580 1.00 91.31 166 TYR A N 1
ATOM 1372 C CA . TYR A 1 166 ? -4.001 -2.650 9.917 1.00 91.31 166 TYR A CA 1
ATOM 1373 C C . TYR A 1 166 ? -4.310 -3.359 11.240 1.00 91.31 166 TYR A C 1
ATOM 1375 O O . TYR A 1 166 ? -5.017 -2.825 12.095 1.00 91.31 166 TYR A O 1
ATOM 1383 N N . ASN A 1 167 ? -3.706 -4.520 11.484 1.00 91.56 167 ASN A N 1
ATOM 1384 C CA . ASN A 1 167 ? -3.895 -5.234 12.747 1.00 91.56 167 ASN A CA 1
ATOM 1385 C C . ASN A 1 167 ? -3.464 -4.391 13.960 1.00 91.56 167 ASN A C 1
ATOM 1387 O O . ASN A 1 167 ? -4.141 -4.395 14.989 1.00 91.56 167 ASN A O 1
ATOM 1391 N N . SER A 1 168 ? -2.364 -3.641 13.836 1.00 92.25 168 SER A N 1
ATOM 1392 C CA . SER A 1 168 ? -1.886 -2.736 14.886 1.00 92.25 168 SER A CA 1
ATOM 1393 C C . SER A 1 168 ? -2.869 -1.588 15.112 1.00 92.25 168 SER A C 1
ATOM 1395 O O . SER A 1 168 ? -3.221 -1.298 16.254 1.00 92.25 168 SER A O 1
ATOM 1397 N N . ALA A 1 169 ? -3.376 -0.981 14.036 1.00 94.00 169 ALA A N 1
ATOM 1398 C CA . ALA A 1 169 ? -4.367 0.090 14.116 1.00 94.00 169 ALA A CA 1
ATOM 1399 C C . ALA A 1 169 ? -5.682 -0.370 14.773 1.00 94.00 169 ALA A C 1
ATOM 1401 O O . ALA A 1 169 ? -6.239 0.353 15.602 1.00 94.00 169 ALA A O 1
ATOM 1402 N N . ILE A 1 170 ? -6.149 -1.590 14.482 1.00 94.88 170 ILE A N 1
ATOM 1403 C CA . ILE A 1 170 ? -7.323 -2.180 15.146 1.00 94.88 170 ILE A CA 1
ATOM 1404 C C . ILE A 1 170 ? -7.074 -2.325 16.651 1.00 94.88 170 ILE A C 1
ATOM 1406 O O . ILE A 1 170 ? -7.910 -1.912 17.457 1.00 94.88 170 ILE A O 1
ATOM 1410 N N . ARG A 1 171 ? -5.919 -2.870 17.054 1.00 94.25 171 ARG A N 1
ATOM 1411 C CA . ARG A 1 171 ? -5.576 -3.044 18.476 1.00 94.25 171 ARG A CA 1
ATOM 1412 C C . ARG A 1 171 ? -5.528 -1.712 19.218 1.00 94.25 171 ARG A C 1
ATOM 1414 O O . ARG A 1 171 ? -6.150 -1.593 20.271 1.00 94.25 171 ARG A O 1
ATOM 1421 N N . GLU A 1 172 ? -4.858 -0.709 18.652 1.00 95.75 172 GLU A N 1
ATOM 1422 C CA . GLU A 1 172 ? -4.795 0.638 19.235 1.00 95.75 172 GLU A CA 1
ATOM 1423 C C . GLU A 1 172 ? -6.178 1.287 19.359 1.00 95.75 172 GLU A C 1
ATOM 1425 O O . GLU A 1 172 ? -6.464 1.949 20.360 1.00 95.75 172 GLU A O 1
ATOM 1430 N N . SER A 1 173 ? -7.066 1.045 18.392 1.00 96.56 173 SER A N 1
ATOM 1431 C CA . SER A 1 173 ? -8.443 1.544 18.434 1.00 96.56 173 SER A CA 1
ATOM 1432 C C . SER A 1 173 ? -9.244 0.917 19.583 1.00 96.56 173 SER A C 1
ATOM 1434 O O . SER A 1 173 ? -9.950 1.622 20.305 1.00 96.56 173 SER A O 1
ATOM 1436 N N . PHE A 1 174 ? -9.100 -0.391 19.827 1.00 96.25 174 PHE A N 1
ATOM 1437 C CA . PHE A 1 174 ? -9.741 -1.050 20.975 1.00 96.25 174 PHE A CA 1
ATOM 1438 C C . PHE A 1 174 ? -9.169 -0.585 22.318 1.00 96.25 174 PHE A C 1
ATOM 1440 O O . PHE A 1 174 ? -9.921 -0.427 23.283 1.00 96.25 174 PHE A O 1
ATOM 1447 N N . VAL A 1 175 ? -7.860 -0.329 22.395 1.00 95.38 175 VAL A N 1
ATOM 1448 C CA . VAL A 1 175 ? -7.243 0.278 23.586 1.00 95.38 175 VAL A CA 1
ATOM 1449 C C . VAL A 1 175 ? -7.850 1.657 23.839 1.00 95.38 175 VAL A C 1
ATOM 1451 O O . VAL A 1 175 ? -8.279 1.942 24.955 1.00 95.38 175 VAL A O 1
ATOM 1454 N N . TYR A 1 176 ? -7.969 2.485 22.800 1.00 96.75 176 TYR A N 1
ATOM 1455 C CA . TYR A 1 176 ? -8.601 3.799 22.885 1.00 96.75 176 TYR A CA 1
ATOM 1456 C C . TYR A 1 176 ? -10.061 3.735 23.379 1.00 96.75 176 TYR A C 1
ATOM 1458 O O . TYR A 1 176 ? -10.440 4.504 24.269 1.00 96.75 176 TYR A O 1
ATOM 1466 N N . LEU A 1 177 ? -10.871 2.803 22.861 1.00 97.00 177 LEU A N 1
ATOM 1467 C CA . LEU A 1 177 ? -12.257 2.618 23.308 1.00 97.00 177 LEU A CA 1
ATOM 1468 C C . LEU A 1 177 ? -12.315 2.216 24.787 1.00 97.00 177 LEU A C 1
ATOM 1470 O O . LEU A 1 177 ? -13.070 2.796 25.565 1.00 97.00 177 LEU A O 1
ATOM 1474 N N . THR A 1 178 ? -11.454 1.280 25.190 1.00 95.75 178 THR A N 1
ATOM 1475 C CA . THR A 1 178 ? -11.329 0.806 26.577 1.00 95.75 178 THR A CA 1
ATOM 1476 C C . THR A 1 178 ? -10.975 1.955 27.520 1.00 95.75 178 THR A C 1
ATOM 1478 O O . THR A 1 178 ? -11.614 2.135 28.557 1.00 95.75 178 THR A O 1
ATOM 1481 N N . THR A 1 179 ? -9.993 2.780 27.147 1.00 95.44 179 THR A N 1
ATOM 1482 C CA . THR A 1 179 ? -9.617 3.981 27.903 1.00 95.44 179 THR A CA 1
ATOM 1483 C C . THR A 1 179 ? -10.772 4.977 27.985 1.00 95.44 179 THR A C 1
ATOM 1485 O O . THR A 1 179 ? -11.022 5.530 29.053 1.00 95.44 179 THR A O 1
ATOM 1488 N N . THR A 1 180 ? -11.512 5.176 26.893 1.00 95.88 180 THR A N 1
ATOM 1489 C CA . THR A 1 180 ? -12.671 6.078 26.868 1.00 95.88 180 THR A CA 1
ATOM 1490 C C . THR A 1 180 ? -13.757 5.624 27.845 1.00 95.88 180 THR A C 1
ATOM 1492 O O . THR A 1 180 ? -14.242 6.440 28.627 1.00 95.88 180 THR A O 1
ATOM 1495 N N . ILE A 1 181 ? -14.089 4.330 27.858 1.00 95.31 181 ILE A N 1
ATOM 1496 C CA . ILE A 1 181 ? -15.067 3.746 28.789 1.00 95.31 181 ILE A CA 1
ATOM 1497 C C . ILE A 1 181 ? -14.606 3.927 30.239 1.00 95.31 181 ILE A C 1
ATOM 1499 O O . ILE A 1 181 ? -15.351 4.462 31.059 1.00 95.31 181 ILE A O 1
ATOM 1503 N N . ARG A 1 182 ? -13.366 3.533 30.558 1.00 94.56 182 ARG A N 1
ATOM 1504 C CA . ARG A 1 182 ? -12.833 3.634 31.927 1.00 94.56 182 ARG A CA 1
ATOM 1505 C C . ARG A 1 182 ? -12.838 5.069 32.437 1.00 94.56 182 ARG A C 1
ATOM 1507 O O . ARG A 1 182 ? -13.294 5.312 33.549 1.00 94.56 182 ARG A O 1
ATOM 1514 N N . ASN A 1 183 ? -12.383 6.012 31.614 1.00 93.81 183 ASN A N 1
ATOM 1515 C CA . ASN A 1 183 ? -12.337 7.421 31.988 1.00 93.81 183 ASN A CA 1
ATOM 1516 C C . ASN A 1 183 ? -13.741 7.998 32.186 1.00 93.81 183 ASN A C 1
ATOM 1518 O O . ASN A 1 183 ? -13.958 8.761 33.124 1.00 93.81 183 ASN A O 1
ATOM 1522 N N . LYS A 1 184 ? -14.699 7.623 31.328 1.00 94.44 184 LYS A N 1
ATOM 1523 C CA . LYS A 1 184 ? -16.078 8.108 31.420 1.00 94.44 184 LYS A CA 1
ATOM 1524 C C . LYS A 1 184 ? -16.761 7.666 32.714 1.00 94.44 184 LYS A C 1
ATOM 1526 O O . LYS A 1 184 ? -17.444 8.473 33.333 1.00 94.44 184 LYS A O 1
ATOM 1531 N N . PHE A 1 185 ? -16.561 6.414 33.114 1.00 92.38 185 PHE A N 1
ATOM 1532 C CA . PHE A 1 185 ? -17.246 5.807 34.259 1.00 92.38 185 PHE A CA 1
ATOM 1533 C C . PHE A 1 185 ? -16.374 5.696 35.516 1.00 92.38 185 PHE A C 1
ATOM 1535 O O . PHE A 1 185 ? -16.775 5.062 36.485 1.00 92.38 185 PHE A O 1
ATOM 1542 N N . GLN A 1 186 ? -15.190 6.321 35.510 1.00 91.50 186 GLN A N 1
ATOM 1543 C CA . GLN A 1 186 ? -14.244 6.355 36.634 1.00 91.50 186 GLN A CA 1
ATOM 1544 C C . GLN A 1 186 ? -13.870 4.958 37.168 1.00 91.50 186 GLN A C 1
ATOM 1546 O O . GLN A 1 186 ? -13.733 4.736 38.372 1.00 91.50 186 GLN A O 1
ATOM 1551 N N . ILE A 1 187 ? -13.691 3.997 36.259 1.00 90.62 187 ILE A N 1
ATOM 1552 C CA . ILE A 1 187 ? -13.346 2.614 36.606 1.00 90.62 187 ILE A CA 1
ATOM 1553 C C . ILE A 1 187 ? -11.835 2.500 36.814 1.00 90.62 187 ILE A C 1
ATOM 1555 O O . ILE A 1 187 ? -11.057 2.560 35.863 1.00 90.62 187 ILE A O 1
ATOM 1559 N N . ASN A 1 188 ? -11.433 2.288 38.069 1.00 86.56 188 ASN A N 1
ATOM 1560 C CA . ASN A 1 188 ? -10.026 2.176 38.474 1.00 86.56 188 ASN A CA 1
ATOM 1561 C C . ASN A 1 188 ? -9.466 0.745 38.384 1.00 86.56 188 ASN A C 1
ATOM 1563 O O . ASN A 1 188 ? -8.255 0.541 38.479 1.00 86.56 188 ASN A O 1
ATOM 1567 N N . SER A 1 189 ? -10.326 -0.261 38.221 1.00 84.62 189 SER A N 1
ATOM 1568 C CA . SER A 1 189 ? -9.910 -1.656 38.083 1.00 84.62 189 SER A CA 1
ATOM 1569 C C . SER A 1 189 ? -9.312 -1.937 36.702 1.00 84.62 189 SER A C 1
ATOM 1571 O O . SER A 1 189 ? -9.817 -1.471 35.682 1.00 84.62 189 SER A O 1
ATOM 1573 N N . GLN A 1 190 ? -8.279 -2.781 36.651 1.00 87.94 190 GLN A N 1
ATOM 1574 C CA . GLN A 1 190 ? -7.607 -3.208 35.411 1.00 87.94 190 GLN A CA 1
ATOM 1575 C C . GLN A 1 190 ? -8.398 -4.279 34.628 1.00 87.94 190 GLN A C 1
ATOM 1577 O O . GLN A 1 190 ? -7.815 -5.137 33.973 1.00 87.94 190 GLN A O 1
ATOM 1582 N N . ILE A 1 191 ? -9.730 -4.237 34.699 1.00 90.00 191 ILE A N 1
ATOM 1583 C CA . ILE A 1 191 ? -10.635 -5.135 33.965 1.00 90.00 191 ILE A CA 1
ATOM 1584 C C . ILE A 1 191 ? -10.799 -4.662 32.524 1.00 90.00 191 ILE A C 1
ATOM 1586 O O . ILE A 1 191 ? -10.764 -3.458 32.253 1.00 90.00 191 ILE A O 1
ATOM 1590 N N . ASP A 1 192 ? -10.975 -5.586 31.587 1.00 90.12 192 ASP A N 1
ATOM 1591 C CA . ASP A 1 192 ? -10.943 -5.296 30.153 1.00 90.12 192 ASP A CA 1
ATOM 1592 C C . ASP A 1 192 ? -11.936 -6.175 29.372 1.00 90.12 192 ASP A C 1
ATOM 1594 O O . ASP A 1 192 ? -12.476 -7.153 29.888 1.00 90.12 192 ASP A O 1
ATOM 1598 N N . GLY A 1 193 ? -12.209 -5.814 28.118 1.00 89.69 193 GLY A N 1
ATOM 1599 C CA . GLY A 1 193 ? -13.098 -6.553 27.230 1.00 89.69 193 GLY A CA 1
ATOM 1600 C C . GLY A 1 193 ? -14.492 -6.723 27.826 1.00 89.69 193 GLY A C 1
ATOM 1601 O O . GLY A 1 193 ? -15.054 -5.791 28.395 1.00 89.69 193 GLY A O 1
ATOM 1602 N N . THR A 1 194 ? -15.053 -7.924 27.704 1.00 90.69 194 THR A N 1
ATOM 1603 C CA . THR A 1 194 ? -16.409 -8.242 28.170 1.00 90.69 194 THR A CA 1
ATOM 1604 C C . THR A 1 194 ? -16.602 -8.002 29.669 1.00 90.69 194 THR A C 1
ATOM 1606 O O . THR A 1 194 ? -17.696 -7.624 30.078 1.00 90.69 194 THR A O 1
ATOM 1609 N N . GLU A 1 195 ? -15.563 -8.167 30.492 1.00 91.69 195 GLU A N 1
ATOM 1610 C CA . GLU A 1 195 ? -15.650 -7.890 31.931 1.00 91.69 195 GLU A CA 1
ATOM 1611 C C . GLU A 1 195 ? -15.893 -6.403 32.195 1.00 91.69 195 GLU A C 1
ATOM 1613 O O . GLU A 1 195 ? -16.825 -6.057 32.917 1.00 91.69 195 GLU A O 1
ATOM 1618 N N . LEU A 1 196 ? -15.138 -5.521 31.529 1.00 93.81 196 LEU A N 1
ATOM 1619 C CA . LEU A 1 196 ? -15.349 -4.072 31.607 1.00 93.81 196 LEU A CA 1
ATOM 1620 C C . LEU A 1 196 ? -16.749 -3.674 31.121 1.00 93.81 196 LEU A C 1
ATOM 1622 O O . LEU A 1 196 ? -17.411 -2.843 31.739 1.00 93.81 196 LEU A O 1
ATOM 1626 N N . ILE A 1 197 ? -17.217 -4.273 30.021 1.00 94.25 197 ILE A N 1
ATOM 1627 C CA . ILE A 1 197 ? -18.555 -3.984 29.490 1.00 94.25 197 ILE A CA 1
ATOM 1628 C C . ILE A 1 197 ? -19.647 -4.417 30.475 1.00 94.25 197 ILE A C 1
ATOM 1630 O O . ILE A 1 197 ? -20.627 -3.696 30.659 1.00 94.25 197 ILE A O 1
ATOM 1634 N N . ASN A 1 198 ? -19.483 -5.567 31.130 1.00 92.06 198 ASN A N 1
ATOM 1635 C CA . ASN A 1 198 ? -20.424 -6.051 32.137 1.00 92.06 198 ASN A CA 1
ATOM 1636 C C . ASN A 1 198 ? -20.416 -5.202 33.412 1.00 92.06 198 ASN A C 1
ATOM 1638 O O . ASN A 1 198 ? -21.474 -5.044 34.017 1.00 92.06 198 ASN A O 1
ATOM 1642 N N . GLU A 1 199 ? -19.272 -4.640 33.798 1.00 91.94 199 GLU A N 1
ATOM 1643 C CA . GLU A 1 199 ? -19.181 -3.724 34.939 1.00 91.94 199 GLU A CA 1
ATOM 1644 C C . GLU A 1 199 ? -20.004 -2.449 34.696 1.00 91.94 199 GLU A C 1
ATOM 1646 O O . GLU A 1 199 ? -20.781 -2.025 35.548 1.00 91.94 199 GLU A O 1
ATOM 1651 N N . VAL A 1 200 ? -19.902 -1.873 33.494 1.00 92.00 200 VAL A N 1
ATOM 1652 C CA . VAL A 1 200 ? -20.592 -0.620 33.141 1.00 92.00 200 VAL A CA 1
ATOM 1653 C C . VAL A 1 200 ? -22.069 -0.841 32.804 1.00 92.00 200 VAL A C 1
ATOM 1655 O O . VAL A 1 200 ? -22.942 -0.139 33.311 1.00 92.00 200 VAL A O 1
ATOM 1658 N N . PHE A 1 201 ? -22.356 -1.794 31.914 1.00 92.81 201 PHE A N 1
ATOM 1659 C CA . PHE A 1 201 ? -23.669 -1.968 31.277 1.00 92.81 201 PHE A CA 1
ATOM 1660 C C . PHE A 1 201 ? -24.402 -3.240 31.722 1.00 92.81 201 PHE A C 1
ATOM 1662 O O . PHE A 1 201 ? -25.489 -3.546 31.227 1.00 92.81 201 PHE A O 1
ATOM 1669 N N . GLY A 1 202 ? -23.816 -4.027 32.626 1.00 87.25 202 GLY A N 1
ATOM 1670 C CA . GLY A 1 202 ? -24.466 -5.207 33.185 1.00 87.25 202 GLY A CA 1
ATOM 1671 C C . GLY A 1 202 ? -25.617 -4.856 34.127 1.00 87.25 202 GLY A C 1
ATOM 1672 O O . GLY A 1 202 ? -25.833 -3.707 34.500 1.00 87.25 202 GLY A O 1
ATOM 1673 N N . LYS A 1 203 ? -26.346 -5.885 34.579 1.00 77.31 203 LYS A N 1
ATOM 1674 C CA . LYS A 1 203 ? -27.507 -5.727 35.479 1.00 77.31 203 LYS A CA 1
ATOM 1675 C C . LYS A 1 203 ? -27.179 -5.052 36.818 1.00 77.31 203 LYS A C 1
ATOM 1677 O O . LYS A 1 203 ? -28.086 -4.576 37.483 1.00 77.31 203 LYS A O 1
ATOM 1682 N N . LYS A 1 204 ? -25.907 -5.069 37.224 1.00 70.62 204 LYS A N 1
ATOM 1683 C CA . LYS A 1 204 ? -25.405 -4.439 38.454 1.00 70.62 204 LYS A CA 1
ATOM 1684 C C . LYS A 1 204 ? -24.695 -3.101 38.197 1.00 70.62 204 LYS A C 1
ATOM 1686 O O . LYS A 1 204 ? -24.198 -2.507 39.142 1.00 70.62 204 LYS A O 1
ATOM 1691 N N . GLY A 1 205 ? -24.617 -2.652 36.942 1.00 66.06 205 GLY A N 1
ATOM 1692 C CA . GLY A 1 205 ? -23.917 -1.427 36.571 1.00 66.06 205 GLY A CA 1
ATOM 1693 C C . GLY A 1 205 ? -24.715 -0.189 36.973 1.00 66.06 205 GLY A C 1
ATOM 1694 O O . GLY A 1 205 ? -25.709 0.160 36.326 1.00 66.06 205 GLY A O 1
ATOM 1695 N N . GLU A 1 206 ? -24.273 0.483 38.034 1.00 71.50 206 GLU A N 1
ATOM 1696 C CA . GLU A 1 206 ? -24.836 1.759 38.505 1.00 71.50 206 GLU A CA 1
ATOM 1697 C C . GLU A 1 206 ? -24.201 2.979 37.816 1.00 71.50 206 GLU A C 1
ATOM 1699 O O . GLU A 1 206 ? -24.663 4.097 37.989 1.00 71.50 206 GLU A O 1
ATOM 1704 N N . TYR A 1 207 ? -23.190 2.763 36.970 1.00 76.44 207 TYR A N 1
ATOM 1705 C CA . TYR A 1 207 ? -22.378 3.813 36.343 1.00 76.44 207 TYR A CA 1
ATOM 1706 C C . TYR A 1 207 ? -23.087 4.651 35.270 1.00 76.44 207 TYR A C 1
ATOM 1708 O O . TYR A 1 207 ? -22.534 5.637 34.788 1.00 76.44 207 TYR A O 1
ATOM 1716 N N . VAL A 1 208 ? -24.262 4.213 34.820 1.00 79.94 208 VAL A N 1
ATOM 1717 C CA . VAL A 1 208 ? -24.939 4.749 33.639 1.00 79.94 208 VAL A CA 1
ATOM 1718 C C . VAL A 1 208 ? -26.411 4.998 33.943 1.00 79.94 208 VAL A C 1
ATOM 1720 O O . VAL A 1 208 ? -27.145 4.068 34.292 1.00 79.94 208 VAL A O 1
ATOM 1723 N N . ALA A 1 209 ? -26.872 6.224 33.700 1.00 82.50 209 ALA A N 1
ATOM 1724 C CA . ALA A 1 209 ? -28.277 6.616 33.785 1.00 82.50 209 ALA A CA 1
ATOM 1725 C C . ALA A 1 209 ? -29.045 6.281 32.485 1.00 82.50 209 ALA A C 1
ATOM 1727 O O . ALA A 1 209 ? -29.565 7.154 31.793 1.00 82.50 209 ALA A O 1
ATOM 1728 N N . LEU A 1 210 ? -29.101 4.995 32.127 1.00 85.75 210 LEU A N 1
ATOM 1729 C CA . LEU A 1 210 ? -29.908 4.474 31.014 1.00 85.75 210 LEU A CA 1
ATOM 1730 C C . LEU A 1 210 ? -30.976 3.510 31.529 1.00 85.75 210 LEU A C 1
ATOM 1732 O O . LEU A 1 210 ? -30.783 2.845 32.546 1.00 85.75 210 LEU A O 1
ATOM 1736 N N . ASP A 1 211 ? -32.076 3.390 30.785 1.00 89.06 211 ASP A N 1
ATOM 1737 C CA . ASP A 1 211 ? -33.060 2.339 31.025 1.00 89.06 211 ASP A CA 1
ATOM 1738 C C . ASP A 1 211 ? -32.471 0.942 30.763 1.00 89.06 211 ASP A C 1
ATOM 1740 O O . ASP A 1 211 ? -31.540 0.771 29.967 1.00 89.06 211 ASP A O 1
ATOM 1744 N N . ASP A 1 212 ? -33.043 -0.072 31.413 1.00 88.69 212 ASP A N 1
ATOM 1745 C CA . ASP A 1 212 ? -32.531 -1.445 31.373 1.00 88.69 212 ASP A CA 1
ATOM 1746 C C . ASP A 1 212 ? -32.432 -2.013 29.953 1.00 88.69 212 ASP A C 1
ATOM 1748 O O . ASP A 1 212 ? -31.510 -2.775 29.655 1.00 88.69 212 ASP A O 1
ATOM 1752 N N . LYS A 1 213 ? -33.348 -1.634 29.048 1.00 90.62 213 LYS A N 1
ATOM 1753 C CA . LYS A 1 213 ? -33.321 -2.123 27.663 1.00 90.62 213 LYS A CA 1
ATOM 1754 C C . LYS A 1 213 ? -32.139 -1.532 26.907 1.00 90.62 213 LYS A C 1
ATOM 1756 O O . LYS A 1 213 ? -31.441 -2.269 26.213 1.00 90.62 213 LYS A O 1
ATOM 1761 N N . LYS A 1 214 ? -31.884 -0.229 27.056 1.00 90.62 214 LYS A N 1
ATOM 1762 C CA . LYS A 1 214 ? -30.716 0.421 26.446 1.00 90.62 214 LYS A CA 1
ATOM 1763 C C . LYS A 1 214 ? -29.407 -0.080 27.037 1.00 90.62 214 LYS A C 1
ATOM 1765 O O . LYS A 1 214 ? -28.495 -0.370 26.267 1.00 90.62 214 LYS A O 1
ATOM 1770 N N . LYS A 1 215 ? -29.315 -0.248 28.364 1.00 91.75 215 LYS A N 1
ATOM 1771 C CA . LYS A 1 215 ? -28.130 -0.856 29.000 1.00 91.75 215 LYS A CA 1
ATOM 1772 C C . LYS A 1 215 ? -27.832 -2.227 28.400 1.00 91.75 215 LYS A C 1
ATOM 1774 O O . LYS A 1 215 ? -26.718 -2.479 27.952 1.00 91.75 215 LYS A O 1
ATOM 1779 N N . GLN A 1 216 ? -28.854 -3.077 28.321 1.00 93.62 216 GLN A N 1
ATOM 1780 C CA . GLN A 1 216 ? -28.751 -4.417 27.755 1.00 93.62 216 GLN A CA 1
ATOM 1781 C C . GLN A 1 216 ? -28.307 -4.391 26.280 1.00 93.62 216 GLN A C 1
ATOM 1783 O O . GLN A 1 216 ? -27.411 -5.145 25.906 1.00 93.62 216 GLN A O 1
ATOM 1788 N N . ALA A 1 217 ? -28.851 -3.480 25.466 1.00 94.56 217 ALA A N 1
ATOM 1789 C CA . ALA A 1 217 ? -28.460 -3.322 24.065 1.00 94.56 217 ALA A CA 1
ATOM 1790 C C . ALA A 1 217 ? -26.988 -2.899 23.899 1.00 94.56 217 ALA A C 1
ATOM 1792 O O . ALA A 1 217 ? -26.261 -3.518 23.122 1.00 94.56 217 ALA A O 1
ATOM 1793 N N . TYR A 1 218 ? -26.524 -1.896 24.656 1.00 94.62 218 TYR A N 1
ATOM 1794 C CA . TYR A 1 218 ? -25.116 -1.482 24.635 1.00 94.62 218 TYR A CA 1
ATOM 1795 C C . TYR A 1 218 ? -24.187 -2.597 25.101 1.00 94.62 218 TYR A C 1
ATOM 1797 O O . TYR A 1 218 ? -23.145 -2.825 24.486 1.00 94.62 218 TYR A O 1
ATOM 1805 N N . ARG A 1 219 ? -24.576 -3.324 26.155 1.00 95.06 219 ARG A N 1
ATOM 1806 C CA . ARG A 1 219 ? -23.807 -4.461 26.660 1.00 95.06 219 ARG A CA 1
ATOM 1807 C C . ARG A 1 219 ? -23.608 -5.517 25.580 1.00 95.06 219 ARG A C 1
ATOM 1809 O O . ARG A 1 219 ? -22.483 -5.977 25.392 1.00 95.06 219 ARG A O 1
ATOM 1816 N N . ASP A 1 220 ? -24.678 -5.903 24.891 1.00 96.00 220 ASP A N 1
ATOM 1817 C CA . ASP A 1 220 ? -24.628 -6.955 23.875 1.00 96.00 220 ASP A CA 1
ATOM 1818 C C . ASP A 1 220 ? -23.847 -6.501 22.636 1.00 96.00 220 ASP A C 1
ATOM 1820 O O . ASP A 1 220 ? -23.006 -7.253 22.140 1.00 96.00 220 ASP A O 1
ATOM 1824 N N . LEU A 1 221 ? -24.041 -5.252 22.196 1.00 96.44 221 LEU A N 1
ATOM 1825 C CA . LEU A 1 221 ? -23.292 -4.664 21.085 1.00 96.44 221 LEU A CA 1
ATOM 1826 C C . LEU A 1 221 ? -21.789 -4.618 21.378 1.00 96.44 221 LEU A C 1
ATOM 1828 O O . LEU A 1 221 ? -20.994 -5.141 20.600 1.00 96.44 221 LEU A O 1
ATOM 1832 N N . LEU A 1 222 ? -21.392 -4.022 22.505 1.00 95.94 222 LEU A N 1
ATOM 1833 C CA . LEU A 1 222 ? -19.983 -3.869 22.869 1.00 95.94 222 LEU A CA 1
ATOM 1834 C C . LEU A 1 222 ? -19.332 -5.226 23.148 1.00 95.94 222 LEU A C 1
ATOM 1836 O O . LEU A 1 222 ? -18.243 -5.493 22.646 1.00 95.94 222 LEU A O 1
ATOM 1840 N N . SER A 1 223 ? -19.999 -6.119 23.884 1.00 94.69 223 SER A N 1
ATOM 1841 C CA . SER A 1 223 ? -19.450 -7.451 24.172 1.00 94.69 223 SER A CA 1
ATOM 1842 C C . SER A 1 223 ? -19.273 -8.277 22.901 1.00 94.69 223 SER A C 1
ATOM 1844 O O . SER A 1 223 ? -18.225 -8.899 22.724 1.00 94.69 223 SER A O 1
ATOM 1846 N N . GLY A 1 224 ? -20.263 -8.255 22.002 1.00 94.69 224 GLY A N 1
ATOM 1847 C CA . GLY A 1 224 ? -20.177 -8.921 20.705 1.00 94.69 224 GLY A CA 1
ATOM 1848 C C . GLY A 1 224 ? -19.057 -8.338 19.848 1.00 94.69 224 GLY A C 1
ATOM 1849 O O . GLY A 1 224 ? -18.246 -9.079 19.302 1.00 94.69 224 GLY A O 1
ATOM 1850 N N . PHE A 1 225 ? -18.945 -7.013 19.799 1.00 95.19 225 PHE A N 1
ATOM 1851 C CA . PHE A 1 225 ? -17.921 -6.335 19.014 1.00 95.19 225 PHE A CA 1
ATOM 1852 C C . PHE A 1 225 ? -16.493 -6.636 19.496 1.00 95.19 225 PHE A C 1
ATOM 1854 O O . PHE A 1 225 ? -15.628 -6.979 18.685 1.00 95.19 225 PHE A O 1
ATOM 1861 N N . TYR A 1 226 ? -16.252 -6.600 20.813 1.00 93.38 226 TYR A N 1
ATOM 1862 C CA . TYR A 1 226 ? -14.980 -7.034 21.399 1.00 93.38 226 TYR A CA 1
ATOM 1863 C C . TYR A 1 226 ? -14.711 -8.518 21.112 1.00 93.38 226 TYR A C 1
ATOM 1865 O O . TYR A 1 226 ? -13.616 -8.866 20.674 1.00 93.38 226 TYR A O 1
ATOM 1873 N N . GLY A 1 227 ? -15.702 -9.388 21.325 1.00 91.06 227 GLY A N 1
ATOM 1874 C CA . GLY A 1 227 ? -15.547 -10.831 21.141 1.00 91.06 227 GLY A CA 1
ATOM 1875 C C . GLY A 1 227 ? -15.224 -11.230 19.699 1.00 91.06 227 GLY A C 1
ATOM 1876 O O . GLY A 1 227 ? -14.369 -12.088 19.485 1.00 91.06 227 GLY A O 1
ATOM 1877 N N . VAL A 1 228 ? -15.867 -10.585 18.722 1.00 90.88 228 VAL A N 1
ATOM 1878 C CA . VAL A 1 228 ? -15.707 -10.887 17.293 1.00 90.88 228 VAL A CA 1
ATOM 1879 C C . VAL A 1 228 ? -14.397 -10.333 16.741 1.00 90.88 228 VAL A C 1
ATOM 1881 O O . VAL A 1 228 ? -13.648 -11.072 16.108 1.00 90.88 228 VAL A O 1
ATOM 1884 N N . TYR A 1 229 ? -14.098 -9.050 16.962 1.00 92.25 229 TYR A N 1
ATOM 1885 C CA . TYR A 1 229 ? -13.000 -8.397 16.241 1.00 92.25 229 TYR A CA 1
ATOM 1886 C C . TYR A 1 229 ? -11.710 -8.319 17.045 1.00 92.25 229 TYR A C 1
ATOM 1888 O O . TYR A 1 229 ? -10.639 -8.586 16.506 1.00 92.25 229 TYR A O 1
ATOM 1896 N N . ARG A 1 230 ? -11.763 -8.002 18.342 1.00 87.00 230 ARG A N 1
ATOM 1897 C CA . ARG A 1 230 ? -10.530 -7.826 19.122 1.00 87.00 230 ARG A CA 1
ATOM 1898 C C . ARG A 1 230 ? -9.735 -9.128 19.217 1.00 87.00 230 ARG A C 1
ATOM 1900 O O . ARG A 1 230 ? -8.528 -9.122 18.987 1.00 87.00 230 ARG A O 1
ATOM 1907 N N . ASN A 1 231 ? -10.414 -10.236 19.511 1.00 84.00 231 ASN A N 1
ATOM 1908 C CA . ASN A 1 231 ? -9.776 -11.550 19.628 1.00 84.00 231 ASN A CA 1
ATOM 1909 C C . ASN A 1 231 ? -9.221 -12.034 18.283 1.00 84.00 231 ASN A C 1
ATOM 1911 O O . ASN A 1 231 ? -8.113 -12.566 18.236 1.00 84.00 231 ASN A O 1
ATOM 1915 N N . LYS A 1 232 ? -9.946 -11.772 17.185 1.00 84.56 232 LYS A N 1
ATOM 1916 C CA . LYS A 1 232 ? -9.541 -12.134 15.818 1.00 84.56 232 LYS A CA 1
ATOM 1917 C C . LYS A 1 232 ? -8.168 -11.568 15.447 1.00 84.56 232 LYS A C 1
ATOM 1919 O O . LYS A 1 232 ? -7.368 -12.272 14.840 1.00 84.56 232 LYS A O 1
ATOM 1924 N N . TYR A 1 233 ? -7.860 -10.336 15.859 1.00 84.75 233 TYR A N 1
ATOM 1925 C CA . TYR A 1 233 ? -6.574 -9.693 15.550 1.00 84.75 233 TYR A CA 1
ATOM 1926 C C . TYR A 1 233 ? -5.561 -9.731 16.691 1.00 84.75 233 TYR A C 1
ATOM 1928 O O . TYR A 1 233 ? -4.458 -9.209 16.530 1.00 84.75 233 TYR A O 1
ATOM 1936 N N . ALA A 1 234 ? -5.867 -10.346 17.835 1.00 75.12 234 ALA A N 1
ATOM 1937 C CA . ALA A 1 234 ? -4.916 -10.460 18.940 1.00 75.12 234 ALA A CA 1
ATOM 1938 C C . ALA A 1 234 ? -3.751 -11.413 18.606 1.00 75.12 234 ALA A C 1
ATOM 1940 O O . ALA A 1 234 ? -2.606 -11.121 18.946 1.00 75.12 234 ALA A O 1
ATOM 1941 N N . HIS A 1 235 ? -4.015 -12.497 17.868 1.00 67.62 235 HIS A N 1
ATOM 1942 C CA . HIS A 1 235 ? -3.058 -13.594 17.662 1.00 67.62 235 HIS A CA 1
ATOM 1943 C C . HIS A 1 235 ? -2.222 -13.527 16.366 1.00 67.62 235 HIS A C 1
ATOM 1945 O O . HIS A 1 235 ? -1.448 -14.432 16.108 1.00 67.62 235 HIS A O 1
ATOM 1951 N N . HIS A 1 236 ? -2.291 -12.443 15.580 1.00 64.06 236 HIS A N 1
ATOM 1952 C CA . HIS A 1 236 ? -1.573 -12.252 14.293 1.00 64.06 236 HIS A CA 1
ATOM 1953 C C . HIS A 1 236 ? -1.878 -13.261 13.167 1.00 64.06 236 HIS A C 1
ATOM 1955 O O . HIS A 1 236 ? -1.391 -13.064 12.056 1.00 64.06 236 HIS A O 1
ATOM 1961 N N . ASP A 1 237 ? -2.713 -14.271 13.401 1.00 65.88 237 ASP A N 1
ATOM 1962 C CA . ASP A 1 237 ? -3.003 -15.326 12.417 1.00 65.88 237 ASP A CA 1
ATOM 1963 C C . ASP A 1 237 ? -3.829 -14.850 11.209 1.00 65.88 237 ASP A C 1
ATOM 1965 O O . ASP A 1 237 ? -3.921 -15.542 10.196 1.00 65.88 237 ASP A O 1
ATOM 1969 N N . ILE A 1 238 ? -4.440 -13.664 11.300 1.00 78.81 238 ILE A N 1
ATOM 1970 C CA . ILE A 1 238 ? -5.308 -13.095 10.265 1.00 78.81 238 ILE A CA 1
ATOM 1971 C C . ILE A 1 238 ? -4.903 -11.641 10.023 1.00 78.81 238 ILE A C 1
ATOM 1973 O O . ILE A 1 238 ? -4.771 -10.862 10.967 1.00 78.81 238 ILE A O 1
ATOM 1977 N N . GLN A 1 239 ? -4.715 -11.266 8.758 1.00 80.31 239 GLN A N 1
ATOM 1978 C CA . GLN A 1 239 ? -4.522 -9.877 8.336 1.00 80.31 239 GLN A CA 1
ATOM 1979 C C . GLN A 1 239 ? -5.878 -9.272 7.973 1.00 80.31 239 GLN A C 1
ATOM 1981 O O . GLN A 1 239 ? -6.604 -9.849 7.165 1.00 80.31 239 GLN A O 1
ATOM 1986 N N . ALA A 1 240 ? -6.226 -8.137 8.580 1.00 83.62 240 ALA A N 1
ATOM 1987 C CA . ALA A 1 240 ? -7.387 -7.365 8.149 1.00 83.62 240 ALA A CA 1
ATOM 1988 C C . ALA A 1 240 ? -7.142 -6.788 6.750 1.00 83.62 240 ALA A C 1
ATOM 1990 O O . ALA A 1 240 ? -6.029 -6.355 6.447 1.00 83.62 240 ALA A O 1
ATOM 1991 N N . ASP A 1 241 ? -8.180 -6.741 5.917 1.00 85.75 241 ASP A N 1
ATOM 1992 C CA . ASP A 1 241 ? -8.157 -5.910 4.715 1.00 85.75 241 ASP A CA 1
ATOM 1993 C C . ASP A 1 241 ? -8.556 -4.459 5.041 1.00 85.75 241 ASP A C 1
ATOM 1995 O O . ASP A 1 241 ? -8.984 -4.140 6.156 1.00 85.75 241 ASP A O 1
ATOM 1999 N N . PHE A 1 242 ? -8.405 -3.566 4.059 1.00 83.31 242 PHE A N 1
ATOM 2000 C CA . PHE A 1 242 ? -8.689 -2.141 4.219 1.00 83.31 242 PHE A CA 1
ATOM 2001 C C . PHE A 1 242 ? -10.168 -1.832 4.522 1.00 83.31 242 PHE A C 1
ATOM 2003 O O . PHE A 1 242 ? -10.477 -0.886 5.254 1.00 83.31 242 PHE A O 1
ATOM 2010 N N . HIS A 1 243 ? -11.104 -2.612 3.982 1.00 86.31 243 HIS A N 1
ATOM 2011 C CA . HIS A 1 243 ? -12.532 -2.387 4.199 1.00 86.31 243 HIS A CA 1
ATOM 2012 C C . HIS A 1 243 ? -12.948 -2.800 5.608 1.00 86.31 243 HIS A C 1
ATOM 2014 O O . HIS A 1 243 ? -13.687 -2.073 6.276 1.00 86.31 243 HIS A O 1
ATOM 2020 N N . GLU A 1 244 ? -12.431 -3.933 6.071 1.00 89.88 244 GLU A N 1
ATOM 2021 C CA . GLU A 1 244 ? -12.691 -4.467 7.396 1.00 89.88 244 GLU A CA 1
ATOM 2022 C C . GLU A 1 244 ? -12.154 -3.532 8.481 1.00 89.88 244 GLU A C 1
ATOM 2024 O O . GLU A 1 244 ? -12.903 -3.143 9.381 1.00 89.88 244 GLU A O 1
ATOM 2029 N N . ILE A 1 245 ? -10.900 -3.078 8.367 1.00 91.69 245 ILE A N 1
ATOM 2030 C CA . ILE A 1 245 ? -10.357 -2.115 9.330 1.00 91.69 245 ILE A CA 1
ATOM 2031 C C . ILE A 1 245 ? -11.141 -0.806 9.344 1.00 91.69 245 ILE A C 1
ATOM 2033 O O . ILE A 1 245 ? -11.427 -0.277 10.419 1.00 91.69 245 ILE A O 1
ATOM 2037 N N . LYS A 1 246 ? -11.526 -0.289 8.174 1.00 90.75 246 LYS A N 1
ATOM 2038 C CA . LYS A 1 246 ? -12.302 0.947 8.096 1.00 90.75 246 LYS A CA 1
ATOM 2039 C C . LYS A 1 246 ? -13.621 0.811 8.855 1.00 90.75 246 LYS A C 1
ATOM 2041 O O . LYS A 1 246 ? -13.934 1.675 9.665 1.00 90.75 246 LYS A O 1
ATOM 2046 N N . ALA A 1 247 ? -14.357 -0.280 8.646 1.00 93.19 247 ALA A N 1
ATOM 2047 C CA . ALA A 1 247 ? -15.615 -0.528 9.348 1.00 93.19 247 ALA A CA 1
ATOM 2048 C C . ALA A 1 247 ? -15.425 -0.626 10.873 1.00 93.19 247 ALA A C 1
ATOM 2050 O O . ALA A 1 247 ? -16.198 -0.038 11.631 1.00 93.19 247 ALA A O 1
ATOM 2051 N N . ILE A 1 248 ? -14.375 -1.321 11.323 1.00 95.25 248 ILE A N 1
ATOM 2052 C CA . IL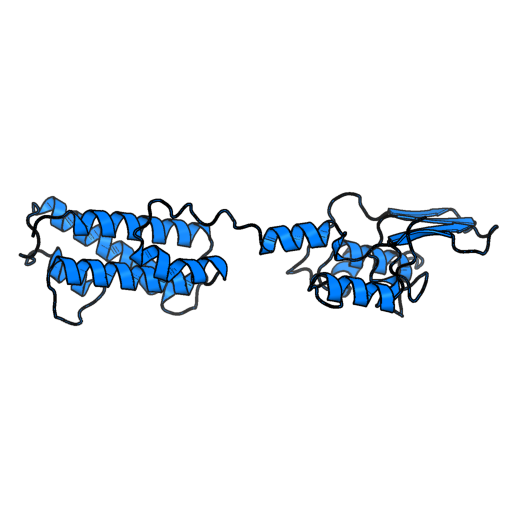E A 1 248 ? -14.068 -1.483 12.751 1.00 95.25 248 ILE A CA 1
ATOM 2053 C C . ILE A 1 248 ? -13.753 -0.131 13.400 1.00 95.25 248 ILE A C 1
ATOM 2055 O O . ILE A 1 248 ? -14.304 0.188 14.454 1.00 95.25 248 ILE A O 1
ATOM 2059 N N . ILE A 1 249 ? -12.881 0.672 12.789 1.00 95.25 249 ILE A N 1
ATOM 2060 C CA . ILE A 1 249 ? -12.455 1.951 13.368 1.00 95.25 249 ILE A CA 1
ATOM 2061 C C . ILE A 1 249 ? -13.603 2.968 13.380 1.00 95.25 249 ILE A C 1
ATOM 2063 O O . ILE A 1 249 ? -13.775 3.663 14.379 1.00 95.25 249 ILE A O 1
ATOM 2067 N N . GLU A 1 250 ? -14.425 3.015 12.328 1.00 95.12 250 GLU A N 1
ATOM 2068 C CA . GLU A 1 250 ? -15.634 3.851 12.288 1.00 95.12 250 GLU A CA 1
ATOM 2069 C C . GLU A 1 250 ? -16.584 3.512 13.440 1.00 95.12 250 GLU A C 1
ATOM 2071 O O . GLU A 1 250 ? -17.005 4.390 14.191 1.00 95.12 250 GLU A O 1
ATOM 2076 N N . MET A 1 251 ? -16.852 2.221 13.644 1.00 96.38 251 MET A N 1
ATOM 2077 C CA . MET A 1 251 ? -17.713 1.764 14.730 1.00 96.38 251 MET A CA 1
ATOM 2078 C C . MET A 1 251 ? -17.132 2.112 16.109 1.00 96.38 251 MET A C 1
ATOM 2080 O O . MET A 1 251 ? -17.870 2.553 16.990 1.00 96.38 251 MET A O 1
ATOM 2084 N N . ILE A 1 252 ? -15.815 1.980 16.296 1.00 97.25 252 ILE A N 1
ATOM 2085 C CA . ILE A 1 252 ? -15.129 2.403 17.526 1.00 97.25 252 ILE A CA 1
ATOM 2086 C C . ILE A 1 252 ? -15.299 3.904 17.766 1.00 97.25 252 ILE A C 1
ATOM 2088 O O . ILE A 1 252 ? -15.622 4.305 18.884 1.00 97.25 252 ILE A O 1
ATOM 2092 N N . ASN A 1 253 ? -15.095 4.721 16.733 1.00 96.56 253 ASN A N 1
ATOM 2093 C CA . ASN A 1 253 ? -15.226 6.171 16.813 1.00 96.56 253 ASN A CA 1
ATOM 2094 C 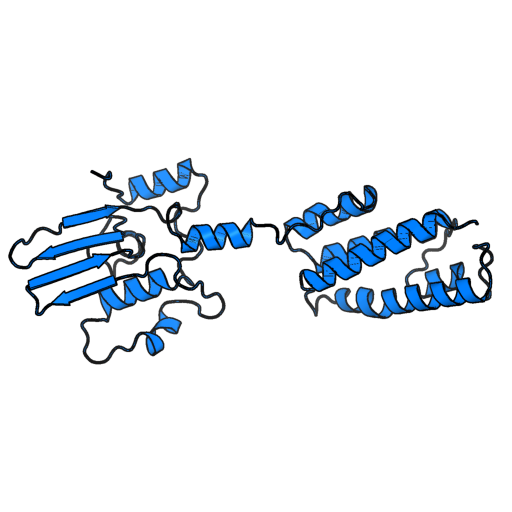C . ASN A 1 253 ? -16.657 6.574 17.207 1.00 96.56 253 ASN A C 1
ATOM 2096 O O . ASN A 1 253 ? -16.845 7.322 18.167 1.00 96.56 253 ASN A O 1
ATOM 2100 N N . THR A 1 254 ? -17.670 6.011 16.539 1.00 96.44 254 THR A N 1
ATOM 2101 C CA . THR A 1 254 ? -19.085 6.247 16.868 1.00 96.44 254 THR A CA 1
ATOM 2102 C C . THR A 1 254 ? -19.404 5.856 18.310 1.00 96.44 254 THR A C 1
ATOM 2104 O O . THR A 1 254 ? -19.953 6.665 19.057 1.00 96.44 254 THR A O 1
ATOM 2107 N N . LEU A 1 255 ? -19.006 4.654 18.739 1.00 96.69 255 LEU A N 1
ATOM 2108 C CA . LEU A 1 255 ? -19.252 4.183 20.103 1.00 96.69 255 LEU A CA 1
ATOM 2109 C C . LEU A 1 255 ? -18.559 5.063 21.148 1.00 96.69 255 LEU A C 1
ATOM 2111 O O . LEU A 1 255 ? -19.151 5.370 22.180 1.00 96.69 255 LEU A O 1
ATOM 2115 N N . ALA A 1 256 ? -17.327 5.506 20.887 1.00 96.50 256 ALA A N 1
ATOM 2116 C CA . ALA A 1 256 ? -16.601 6.396 21.786 1.00 96.50 256 ALA A CA 1
ATOM 2117 C C . ALA A 1 256 ? -17.313 7.748 21.959 1.00 96.50 256 ALA A C 1
ATOM 2119 O O . ALA A 1 256 ? -17.422 8.235 23.089 1.00 96.50 256 ALA A O 1
ATOM 2120 N N . PHE A 1 257 ? -17.841 8.333 20.878 1.00 95.94 257 PHE A N 1
ATOM 2121 C CA . PHE A 1 257 ? -18.653 9.551 20.957 1.00 95.94 257 PHE A CA 1
ATOM 2122 C C . PHE A 1 257 ? -19.936 9.337 21.761 1.00 95.94 257 PHE A C 1
ATOM 2124 O O . PHE A 1 257 ? -20.224 10.127 22.662 1.00 95.94 257 PHE A O 1
ATOM 2131 N N . GLU A 1 258 ? -20.668 8.254 21.492 1.00 95.06 258 GLU A N 1
ATOM 2132 C CA . GLU A 1 258 ? -21.894 7.934 22.227 1.00 95.06 258 GLU A CA 1
ATOM 2133 C C . GLU A 1 258 ? -21.628 7.748 23.723 1.00 95.06 258 GLU A C 1
ATOM 2135 O O . GLU A 1 258 ? -22.301 8.366 24.545 1.00 95.06 258 GLU A O 1
ATOM 2140 N N . ILE A 1 259 ? -20.602 6.972 24.090 1.00 94.62 259 ILE A N 1
ATOM 2141 C CA . ILE A 1 259 ? -20.218 6.723 25.487 1.00 94.62 259 ILE A CA 1
ATOM 2142 C C . ILE A 1 259 ? -19.895 8.031 26.212 1.00 94.62 259 ILE A C 1
ATOM 2144 O O . ILE A 1 259 ? -20.351 8.253 27.334 1.00 94.62 259 ILE A O 1
ATOM 2148 N N . ARG A 1 260 ? -19.141 8.937 25.582 1.00 93.56 260 ARG A N 1
ATOM 2149 C CA . ARG A 1 260 ? -18.798 10.230 26.193 1.00 93.56 260 ARG A CA 1
ATOM 2150 C C . ARG A 1 260 ? -20.029 11.098 26.443 1.00 93.56 260 ARG A C 1
ATOM 2152 O O . ARG A 1 260 ? -20.067 11.795 27.462 1.00 93.56 260 ARG A O 1
ATOM 2159 N N . ALA A 1 261 ? -21.025 11.019 25.562 1.00 92.69 261 ALA A N 1
ATOM 2160 C CA . ALA A 1 261 ? -22.280 11.754 25.668 1.00 92.69 261 ALA A CA 1
ATOM 2161 C C . ALA A 1 261 ? -23.258 11.179 26.714 1.00 92.69 261 ALA A C 1
ATOM 2163 O O . ALA A 1 261 ? -24.205 11.869 27.093 1.00 92.69 261 ALA A O 1
ATOM 2164 N N . MET A 1 262 ? -23.048 9.952 27.211 1.00 92.00 262 MET A N 1
ATOM 2165 C CA . MET A 1 262 ? -23.931 9.340 28.214 1.00 92.00 262 MET A CA 1
ATOM 2166 C C . MET A 1 262 ? -23.923 10.106 29.540 1.00 92.00 262 MET A C 1
ATOM 2168 O O . MET A 1 262 ? -22.901 10.646 29.965 1.00 92.00 262 MET A O 1
ATOM 2172 N N . GLN A 1 263 ? -25.061 10.119 30.227 1.00 83.75 263 GLN A N 1
ATOM 2173 C CA . GLN A 1 263 ? -25.156 10.637 31.589 1.00 83.75 263 GLN A CA 1
ATOM 2174 C C . GLN A 1 263 ? -24.718 9.549 32.579 1.00 83.75 263 GLN A C 1
ATOM 2176 O O . GLN A 1 263 ? -25.137 8.394 32.457 1.00 83.75 263 GLN A O 1
ATOM 2181 N N . THR A 1 264 ? -23.837 9.930 33.504 1.00 80.19 264 THR A N 1
ATOM 2182 C CA . THR A 1 264 ? -23.370 9.108 34.631 1.00 80.19 264 THR A CA 1
ATOM 2183 C C . THR A 1 264 ? -24.186 9.422 35.864 1.00 80.19 264 THR A C 1
ATOM 2185 O O . THR A 1 264 ? -24.287 10.638 36.156 1.00 80.19 264 THR A O 1
#

InterPro domains:
  IPR012654 Conserved hypothetical protein CHP02391 [PF09509] (149-253)

pLDDT: mean 87.72, std 10.3, range [50.5, 97.62]

Organism: NCBI:txid2735563

Radius of gyration: 29.07 Å; chains: 1; bounding box: 59×38×84 Å

Sequence (264 aa):
MDDKIDLNKYQEISRTKGLPPICPIRDFCQRRAKTLFHFTYAHTKNNNYAELEGKLIDTTKKINEAGTPFEHYSNNRDLRYFYNACPEVNLFDDGYSLVRNYAISSGTWDKGCPDFHTLTYKHFSTCTEYNQFTYMQTSPEKMPDMIHFDDALKLKIEKLMVHKEYNSAIRESFVYLTTTIRNKFQINSQIDGTELINEVFGKKGEYVALDDKKKQAYRDLLSGFYGVYRNKYAHHDIQADFHEIKAIIEMINTLAFEIRAMQT